Protein AF-T0H8S8-F1 (afdb_monomer)

Radius of gyration: 32.7 Å; Cα contacts (8 Å, |Δi|>4): 491; chains: 1; bounding box: 78×51×84 Å

Organism: NCBI:txid1218564

Mean predicted aligned error: 12.12 Å

InterPro domains:
  IPR000055 Type I restriction modification DNA specificity domain [PF01420] (25-192)
  IPR044946 Type I restriction modification DNA specificity domain superfamily [G3DSA:3.90.220.20] (6-217)
  IPR044946 Type I restriction modification DNA specificity domain superfamily [G3DSA:3.90.220.20] (235-341)
  IPR051212 Type I restriction enzyme S subunit [PTHR43140] (22-334)

pLDDT: mean 86.47, std 15.6, range [31.48, 98.06]

Solvent-accessible surface area (backbone atoms only — not comparable to full-atom values): 20524 Å² total; per-residue (Å²): 129,68,75,70,58,58,59,60,56,67,62,61,75,68,72,68,89,80,82,86,69,99,69,72,60,94,84,43,44,77,41,38,44,51,81,48,33,47,76,40,70,26,48,84,78,52,79,88,58,53,39,96,58,66,45,38,39,50,48,61,60,51,76,73,35,91,86,48,86,70,45,12,31,76,70,89,73,66,72,83,28,56,42,44,54,70,40,38,35,34,28,45,36,38,34,74,96,71,36,57,49,59,44,69,40,74,83,43,70,31,35,37,25,53,60,30,31,45,50,48,60,40,67,93,66,40,52,68,68,42,50,43,51,55,49,53,73,41,45,67,59,53,53,71,70,30,52,68,58,103,63,47,28,36,55,55,68,69,64,53,29,64,38,72,45,83,45,54,58,63,73,53,38,52,52,51,43,52,52,52,54,52,53,50,52,52,52,52,51,50,54,52,50,51,52,49,50,57,54,50,51,56,51,51,52,51,52,51,50,51,36,48,78,63,39,61,78,45,45,72,60,45,72,76,41,74,87,70,50,66,63,83,88,60,68,64,55,88,56,91,88,61,78,89,69,53,92,54,60,72,51,60,58,70,74,82,80,42,94,74,93,79,77,40,49,69,71,84,62,41,79,83,68,51,64,47,42,37,47,47,78,85,23,53,45,97,50,27,77,46,75,91,77,63,30,13,31,78,69,57,73,68,58,47,64,72,31,54,46,51,63,71,40,74,49,65,35,86,76,59,98,47,74,91,52,40,72,46,42,18,51,34,42,82,84,47,36,78,32,30,44,52,31,80,78,78,81,128

Sequence (348 aa):
MEEIKNKNKNESLLNMSFISNNHIPDKWNLVKLGEVAEYINGKAFKSSEWVKEGTPIIRIQNLNRENSEYNYCKSEIEKKYHVNSGDLLFAWSGTPDTSFGAHIWKGGFAYLNQHIFRIVVNERLIGRQYYLYALKNKIKEFVKNAHGTAGLAHITKSKFEESQIPLPPLAEQQRIVSKIEELFSELDKGIESLKTAQQQLKVYRQAVLKSAFEGKLTKEWRGRHPDRVVSEDIVEEKDSSLGELPSGWKWVRLGEVIEQPRYGTSKKCEYNRIGKAVLRIPNIAGGMIDDSDLKYAKFDEEEILSYSLKEGDILTIRSNGSVDLVGKCAIITKRDTDYLWPFRKNHG

Structure (mmCIF, N/CA/C/O backbone):
data_AF-T0H8S8-F1
#
_entry.id   AF-T0H8S8-F1
#
loop_
_atom_site.group_PDB
_atom_site.id
_atom_site.type_symbol
_atom_site.label_atom_id
_atom_site.label_alt_id
_atom_site.label_comp_id
_atom_site.label_asym_id
_atom_site.label_entity_id
_atom_site.label_seq_id
_atom_site.pdbx_PDB_ins_code
_atom_site.Cartn_x
_atom_site.Cartn_y
_atom_site.Cartn_z
_atom_site.occupancy
_atom_site.B_iso_or_equiv
_atom_site.auth_seq_id
_atom_site.auth_comp_id
_atom_site.auth_asym_id
_atom_site.auth_atom_id
_atom_site.pdbx_PDB_model_num
ATOM 1 N N . MET A 1 1 ? 2.974 24.670 -23.728 1.00 45.38 1 MET A N 1
ATOM 2 C CA . MET A 1 1 ? 1.613 25.005 -23.233 1.00 45.38 1 MET A CA 1
ATOM 3 C C . MET A 1 1 ? 0.530 24.008 -23.671 1.00 45.38 1 MET A C 1
ATOM 5 O O . MET A 1 1 ? -0.608 24.147 -23.236 1.00 45.38 1 MET A O 1
ATOM 9 N N . GLU A 1 2 ? 0.863 22.968 -24.443 1.00 37.62 2 GLU A N 1
ATOM 10 C CA . GLU A 1 2 ? -0.099 21.944 -24.892 1.00 37.62 2 GLU A CA 1
ATOM 11 C C . GLU A 1 2 ? -0.125 20.671 -24.027 1.00 37.62 2 GLU A C 1
ATOM 13 O O . GLU A 1 2 ? -1.149 20.000 -23.965 1.00 37.62 2 GLU A O 1
ATOM 18 N N . GLU A 1 3 ? 0.917 20.396 -23.237 1.00 32.88 3 GLU A N 1
ATOM 19 C CA . GLU A 1 3 ? 0.947 19.235 -22.325 1.00 32.88 3 GLU A CA 1
ATOM 20 C C . GLU A 1 3 ? 0.151 19.426 -21.023 1.00 32.88 3 GLU A C 1
ATOM 22 O O . GLU A 1 3 ? -0.235 18.452 -20.380 1.00 32.88 3 GLU A O 1
ATOM 27 N N . ILE A 1 4 ? -0.186 20.667 -20.657 1.00 34.81 4 ILE A N 1
ATOM 28 C CA . ILE A 1 4 ? -1.024 20.955 -19.477 1.00 34.81 4 ILE A CA 1
ATOM 29 C C . ILE A 1 4 ? -2.519 20.772 -19.806 1.00 34.81 4 ILE A C 1
ATOM 31 O O . ILE A 1 4 ? -3.321 20.486 -18.920 1.00 34.81 4 ILE A O 1
ATOM 35 N N . LYS A 1 5 ? -2.911 20.832 -21.088 1.00 34.31 5 LYS A N 1
ATOM 36 C CA . LYS A 1 5 ? -4.310 20.636 -21.509 1.00 34.31 5 LYS A CA 1
ATOM 37 C C . LYS A 1 5 ? -4.745 19.165 -21.557 1.00 34.31 5 LYS A C 1
ATOM 39 O O . LYS A 1 5 ? -5.937 18.900 -21.435 1.00 34.31 5 LYS A O 1
ATOM 44 N N . ASN A 1 6 ? -3.813 18.213 -21.665 1.00 34.34 6 ASN A N 1
ATOM 45 C CA . ASN A 1 6 ? -4.144 16.782 -21.719 1.00 34.34 6 ASN A CA 1
ATOM 46 C C . ASN A 1 6 ? -4.232 16.093 -20.348 1.00 34.34 6 ASN A C 1
ATOM 48 O O . ASN A 1 6 ? -4.886 15.057 -20.246 1.00 34.34 6 ASN A O 1
ATOM 52 N N . LYS A 1 7 ? -3.679 16.681 -19.276 1.00 36.72 7 LYS A N 1
ATOM 53 C CA . LYS A 1 7 ? -3.913 16.185 -17.905 1.00 36.72 7 LYS A CA 1
ATOM 54 C C . LYS A 1 7 ? -5.362 16.403 -17.452 1.00 36.72 7 LYS A C 1
ATOM 56 O O . LYS A 1 7 ? -5.967 15.494 -16.896 1.00 36.72 7 LYS A O 1
ATOM 61 N N . ASN A 1 8 ? -5.959 17.535 -17.825 1.00 36.41 8 ASN A N 1
ATOM 62 C CA . ASN A 1 8 ? -7.335 17.873 -17.442 1.00 36.41 8 ASN A CA 1
ATOM 63 C C . ASN A 1 8 ? -8.411 17.107 -18.233 1.00 36.41 8 ASN A C 1
ATOM 65 O O . ASN A 1 8 ? -9.569 17.082 -17.824 1.00 36.41 8 ASN A O 1
ATOM 69 N N . LYS A 1 9 ? -8.064 16.469 -19.361 1.00 35.34 9 LYS A N 1
ATOM 70 C CA . LYS A 1 9 ? -9.038 15.720 -20.172 1.00 35.34 9 LYS A CA 1
ATOM 71 C C . LYS A 1 9 ? -9.282 14.308 -19.626 1.00 35.34 9 LYS A C 1
ATOM 73 O O . LYS A 1 9 ? -10.419 13.846 -19.659 1.00 35.34 9 LYS A O 1
ATOM 78 N N . ASN A 1 10 ? -8.268 13.675 -19.030 1.00 34.72 10 ASN A N 1
ATOM 79 C CA . ASN A 1 10 ? -8.419 12.365 -18.384 1.00 34.72 10 ASN A CA 1
ATOM 80 C C . ASN A 1 10 ? -9.025 12.437 -16.973 1.00 34.72 10 ASN A C 1
ATOM 82 O O . ASN A 1 10 ? -9.662 11.477 -16.553 1.00 34.72 10 ASN A O 1
ATOM 86 N N . GLU A 1 11 ? -8.923 13.571 -16.274 1.00 36.53 11 GLU A N 1
ATOM 87 C CA . GLU A 1 11 ? -9.682 13.789 -15.028 1.00 36.53 11 GLU A CA 1
ATOM 88 C C . GLU A 1 11 ? -11.184 14.021 -15.284 1.00 36.53 11 GLU A C 1
ATOM 90 O O . GLU A 1 11 ? -12.008 13.778 -14.406 1.00 36.53 11 GLU A O 1
ATOM 95 N N . SER A 1 12 ? -11.572 14.410 -16.505 1.00 38.72 12 SER A N 1
ATOM 96 C CA . SER A 1 12 ? -12.971 14.715 -16.850 1.00 38.72 12 SER A CA 1
ATOM 97 C C . SER A 1 12 ? -13.860 13.493 -17.137 1.00 38.72 12 SER A C 1
ATOM 99 O O . SER A 1 12 ? -15.081 13.629 -17.174 1.00 38.72 12 SER A O 1
ATOM 101 N N . LEU A 1 13 ? -13.281 12.294 -17.287 1.00 35.62 13 LEU A N 1
ATOM 102 C CA . LEU A 1 13 ? -14.024 11.041 -17.518 1.00 35.62 13 LEU A CA 1
ATOM 103 C C . LEU A 1 13 ? -14.320 10.253 -16.228 1.00 35.62 13 LEU A C 1
ATOM 105 O O . LEU A 1 13 ? -15.001 9.233 -16.274 1.00 35.62 13 LEU A O 1
ATOM 109 N N . LEU A 1 14 ? -13.872 10.753 -15.072 1.00 38.91 14 LEU A N 1
ATOM 110 C CA . LEU A 1 14 ? -14.198 10.229 -13.738 1.00 38.91 14 LEU A CA 1
ATOM 111 C C . LEU A 1 14 ? -15.291 11.044 -13.025 1.00 38.91 14 LEU A C 1
ATOM 113 O O . LEU A 1 14 ? -15.497 10.886 -11.824 1.00 38.91 14 LEU A O 1
ATOM 117 N N . ASN A 1 15 ? -16.057 11.858 -13.761 1.00 36.12 15 ASN A N 1
ATOM 118 C CA . ASN A 1 15 ? -17.333 12.402 -13.286 1.00 36.12 15 ASN A CA 1
ATOM 119 C C . ASN A 1 15 ? -18.425 11.322 -13.354 1.00 36.12 15 ASN A C 1
ATOM 121 O O . ASN A 1 15 ? -19.418 11.428 -14.071 1.00 36.12 15 ASN A O 1
ATOM 125 N N . MET A 1 16 ? -18.235 10.260 -12.575 1.00 35.22 16 MET A N 1
ATOM 126 C CA . MET A 1 16 ? -19.331 9.407 -12.150 1.00 35.22 16 MET A CA 1
ATOM 127 C C . MET A 1 16 ? -20.177 10.235 -11.182 1.00 35.22 16 MET A C 1
ATOM 129 O O . MET A 1 16 ? -19.777 10.502 -10.050 1.00 35.22 16 MET A O 1
ATOM 133 N N . SER A 1 17 ? -21.349 10.646 -11.649 1.00 31.73 17 SER A N 1
ATOM 134 C CA . SER A 1 17 ? -22.412 11.360 -10.937 1.00 31.73 17 SER A CA 1
ATOM 135 C C . SER A 1 17 ? -23.025 10.562 -9.769 1.00 31.73 17 SER A C 1
ATOM 137 O O . SER A 1 17 ? -24.239 10.551 -9.589 1.00 31.73 17 SER A O 1
ATOM 139 N N . PHE A 1 18 ? -22.213 9.862 -8.977 1.00 41.00 18 PHE A N 1
ATOM 140 C CA . PHE A 1 18 ? -22.671 8.967 -7.914 1.00 41.00 18 PHE A CA 1
ATOM 141 C C . PHE A 1 18 ? -22.721 9.595 -6.522 1.00 41.00 18 PHE A C 1
ATOM 143 O O . PHE A 1 18 ? -23.132 8.922 -5.583 1.00 41.00 18 PHE A O 1
ATOM 150 N N . ILE A 1 19 ? -22.332 10.859 -6.335 1.00 43.94 19 ILE A N 1
ATOM 151 C CA . ILE A 1 19 ? -22.260 11.431 -4.983 1.00 43.94 19 ILE A CA 1
ATOM 152 C C . ILE A 1 19 ? -22.782 12.866 -4.960 1.00 43.94 19 ILE A C 1
ATOM 154 O O . ILE A 1 19 ? -22.032 13.814 -4.761 1.00 43.94 19 ILE A O 1
ATOM 158 N N . SER A 1 20 ? -24.090 13.035 -5.134 1.00 37.72 20 SER A N 1
ATOM 159 C CA . SER A 1 20 ? -24.786 14.204 -4.586 1.00 37.72 20 SER A CA 1
ATOM 160 C C . SER A 1 20 ? -26.283 13.941 -4.476 1.00 37.72 20 SER A C 1
ATOM 162 O O . SER A 1 20 ? -27.078 14.584 -5.146 1.00 37.72 20 SER A O 1
ATOM 164 N N . ASN A 1 21 ? -26.684 12.983 -3.645 1.00 38.69 21 ASN A N 1
ATOM 165 C CA . ASN A 1 21 ? -28.018 13.007 -3.056 1.00 38.69 21 ASN A CA 1
ATOM 166 C C . ASN A 1 21 ? -27.930 12.384 -1.664 1.00 38.69 21 ASN A C 1
ATOM 168 O O . ASN A 1 21 ? -27.775 11.177 -1.519 1.00 38.69 21 ASN A O 1
ATOM 172 N N . ASN A 1 22 ? -28.032 13.225 -0.632 1.00 54.88 22 ASN A N 1
ATOM 173 C CA . ASN A 1 22 ? -28.137 12.833 0.780 1.00 54.88 22 ASN A CA 1
ATOM 174 C C . ASN A 1 22 ? -29.495 12.167 1.100 1.00 54.88 22 ASN A C 1
ATOM 176 O O . ASN A 1 22 ? -30.019 12.317 2.202 1.00 54.88 22 ASN A O 1
ATOM 180 N N . HIS A 1 23 ? -30.103 11.478 0.137 1.00 67.00 23 HIS A N 1
ATOM 181 C CA . HIS A 1 23 ? -31.368 10.788 0.323 1.00 67.00 23 HIS A CA 1
ATOM 182 C C . HIS A 1 23 ? -31.100 9.316 0.590 1.00 67.00 23 HIS A C 1
ATOM 184 O O . HIS A 1 23 ? -30.595 8.590 -0.265 1.00 67.00 23 HIS A O 1
ATOM 190 N N . ILE A 1 24 ? -31.425 8.894 1.808 1.00 78.94 24 ILE A N 1
ATOM 191 C CA . ILE A 1 24 ? -31.580 7.479 2.117 1.00 78.94 24 ILE A CA 1
ATOM 192 C C . ILE A 1 24 ? -32.952 7.028 1.596 1.00 78.94 24 ILE A C 1
ATOM 194 O O . ILE A 1 24 ? -33.879 7.839 1.587 1.00 78.94 24 ILE A O 1
ATOM 198 N N . PRO A 1 25 ? -33.105 5.771 1.149 1.00 84.62 25 PRO A N 1
ATOM 199 C CA . PRO A 1 25 ? -34.409 5.239 0.765 1.00 84.62 25 PRO A CA 1
ATOM 200 C C . PRO A 1 25 ? -35.444 5.405 1.886 1.00 84.62 25 PRO A C 1
ATOM 202 O O . PRO A 1 25 ? -35.105 5.215 3.052 1.00 84.62 25 PRO A O 1
ATOM 205 N N . ASP A 1 26 ? -36.712 5.654 1.542 1.00 73.62 26 ASP A N 1
ATOM 206 C CA . ASP A 1 26 ? -37.800 5.946 2.502 1.00 73.62 26 ASP A CA 1
ATOM 207 C C . ASP A 1 26 ? -37.982 4.891 3.609 1.00 73.62 26 ASP A C 1
ATOM 209 O O . ASP A 1 26 ? -38.550 5.163 4.662 1.00 73.62 26 ASP A O 1
ATOM 213 N N . LYS A 1 27 ? -37.518 3.659 3.372 1.00 80.81 27 LYS A N 1
ATOM 214 C CA . LYS A 1 27 ? -37.612 2.540 4.322 1.00 80.81 27 LYS A CA 1
ATOM 215 C C . LYS A 1 27 ? -36.420 2.434 5.275 1.00 80.81 27 LYS A C 1
ATOM 217 O O . LYS A 1 27 ? -36.407 1.539 6.117 1.00 80.81 27 LYS A O 1
ATOM 222 N N . TRP A 1 28 ? -35.398 3.267 5.110 1.00 89.94 28 TRP A N 1
ATOM 223 C CA . TRP A 1 28 ? -34.203 3.245 5.943 1.00 89.94 28 TRP A CA 1
ATOM 224 C C . TRP A 1 28 ? -34.340 4.250 7.077 1.00 89.94 28 TRP A C 1
ATOM 226 O O . TRP A 1 28 ? -34.688 5.407 6.865 1.00 89.94 28 TRP A O 1
ATOM 236 N N . ASN A 1 29 ? -33.987 3.814 8.282 1.00 88.69 29 ASN A N 1
ATOM 237 C CA . ASN A 1 29 ? -33.918 4.699 9.436 1.00 88.69 29 ASN A CA 1
ATOM 238 C C . ASN A 1 29 ? -32.475 5.155 9.650 1.00 88.69 29 ASN A C 1
ATOM 240 O O . ASN A 1 29 ? -31.542 4.370 9.476 1.00 88.69 29 ASN A O 1
ATOM 244 N N . LEU A 1 30 ? -32.279 6.407 10.061 1.00 93.81 30 LEU A N 1
ATOM 245 C CA . LEU A 1 30 ? -31.007 6.823 10.646 1.00 93.81 30 LEU A CA 1
ATOM 246 C C . LEU A 1 30 ? -30.984 6.399 12.108 1.00 93.81 30 LEU A C 1
ATOM 248 O O . LEU A 1 30 ? -31.897 6.725 12.862 1.00 93.81 30 LEU A O 1
ATOM 252 N N . VAL A 1 31 ? -29.920 5.714 12.504 1.00 95.69 31 VAL A N 1
ATOM 253 C CA . VAL A 1 31 ? -29.683 5.313 13.894 1.00 95.69 31 VAL A CA 1
ATOM 254 C C . VAL A 1 31 ? -28.352 5.860 14.364 1.00 95.69 31 VAL A C 1
ATOM 256 O O . VAL A 1 31 ? -27.416 6.014 13.571 1.00 95.69 31 VAL A O 1
ATOM 259 N N . LYS A 1 32 ? -28.263 6.165 15.653 1.00 97.06 32 LYS A N 1
ATOM 260 C CA . LYS A 1 32 ? -27.006 6.521 16.299 1.00 97.06 32 LYS A CA 1
ATOM 261 C C . LYS A 1 32 ? -26.157 5.270 16.487 1.00 97.06 32 LYS A C 1
ATOM 263 O O . LYS A 1 32 ? -26.661 4.187 16.777 1.00 97.06 32 LYS A O 1
ATOM 268 N N . LEU A 1 33 ? -24.848 5.430 16.366 1.00 97.06 33 LEU A N 1
ATOM 269 C CA . LEU A 1 33 ? -23.881 4.354 16.546 1.00 97.06 33 LEU A CA 1
ATOM 270 C C . LEU A 1 33 ? -24.025 3.653 17.914 1.00 97.06 33 LEU A C 1
ATOM 272 O O . LEU A 1 33 ? -23.995 2.425 17.987 1.00 97.06 33 LEU A O 1
ATOM 276 N N . GLY A 1 34 ? -24.254 4.418 18.987 1.00 97.19 34 GLY A N 1
ATOM 277 C CA . GLY A 1 34 ? -24.458 3.880 20.339 1.00 97.19 34 GLY A CA 1
ATOM 278 C C . GLY A 1 34 ? -25.764 3.098 20.541 1.00 97.19 34 GLY A C 1
ATOM 279 O O . GLY A 1 34 ? -25.885 2.370 21.520 1.00 97.19 34 GLY A O 1
ATOM 280 N N . GLU A 1 35 ? -26.737 3.207 19.629 1.00 97.62 35 GLU A N 1
ATOM 281 C CA . GLU A 1 35 ? -27.999 2.445 19.698 1.00 97.62 35 GLU A CA 1
ATOM 282 C C . GLU A 1 35 ? -27.847 1.019 19.149 1.00 97.62 35 GLU A C 1
ATOM 284 O O . GLU A 1 35 ? -28.646 0.136 19.465 1.00 97.62 35 GLU A O 1
ATOM 289 N N . VAL A 1 36 ? -26.824 0.780 18.322 1.00 97.69 36 VAL A N 1
ATOM 290 C CA . VAL A 1 36 ? -26.622 -0.491 17.610 1.00 97.69 36 VAL A CA 1
ATOM 29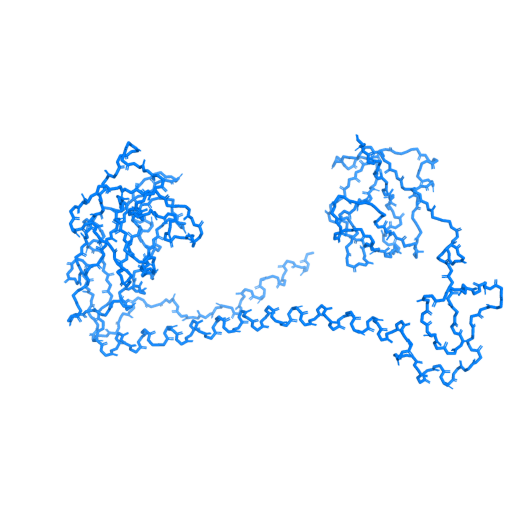1 C C . VAL A 1 36 ? -25.312 -1.194 17.961 1.00 97.69 36 VAL A C 1
ATOM 293 O O . VAL A 1 36 ? -25.103 -2.326 17.519 1.00 97.69 36 VAL A O 1
ATOM 296 N N . ALA A 1 37 ? -24.434 -0.572 18.750 1.00 97.81 37 ALA A N 1
ATOM 297 C CA . ALA A 1 37 ? -23.169 -1.165 19.164 1.00 97.81 37 ALA A CA 1
ATOM 298 C C . ALA A 1 37 ? -22.680 -0.659 20.529 1.00 97.81 37 ALA A C 1
ATOM 300 O O . ALA A 1 37 ? -22.887 0.493 20.900 1.00 97.81 37 ALA A O 1
ATOM 301 N N . GLU A 1 38 ? -21.952 -1.519 21.241 1.00 97.50 38 GLU A N 1
ATOM 302 C CA . GLU A 1 38 ? -21.204 -1.180 22.449 1.00 97.50 38 GLU A CA 1
ATOM 303 C C . GLU A 1 38 ? -19.723 -0.928 22.121 1.00 97.50 38 GLU A C 1
ATOM 305 O O . GLU A 1 38 ? -19.097 -1.662 21.350 1.00 97.50 38 GLU A O 1
ATOM 310 N N . TYR A 1 39 ? -19.147 0.095 22.759 1.00 96.81 39 TYR A N 1
ATOM 311 C CA . TYR A 1 39 ? -17.751 0.503 22.591 1.00 96.81 39 TYR A CA 1
ATOM 312 C C . TYR A 1 39 ? -16.930 0.270 23.849 1.00 96.81 39 TYR A C 1
ATOM 314 O O . TYR A 1 39 ? -17.094 0.962 24.861 1.00 96.81 39 TYR A O 1
ATOM 322 N N . ILE A 1 40 ? -15.985 -0.658 23.762 1.00 96.50 40 ILE A N 1
ATOM 323 C CA . ILE A 1 40 ? -15.121 -1.037 24.874 1.00 96.50 40 ILE A CA 1
ATOM 324 C C . ILE A 1 40 ? -13.761 -0.371 24.679 1.00 96.50 40 ILE A C 1
ATOM 326 O O . ILE A 1 40 ? -13.064 -0.629 23.698 1.00 96.50 40 ILE A O 1
ATOM 330 N N . ASN A 1 41 ? -13.395 0.512 25.609 1.00 95.38 41 ASN A N 1
ATOM 331 C CA . ASN A 1 41 ? -12.092 1.174 25.619 1.00 95.38 41 ASN A CA 1
ATOM 332 C C . ASN A 1 41 ? -10.976 0.203 26.010 1.00 95.38 41 ASN A C 1
ATOM 334 O O . ASN A 1 41 ? -11.143 -0.590 26.937 1.00 95.38 41 ASN A O 1
ATOM 338 N N . GLY A 1 42 ? -9.827 0.315 25.342 1.00 95.12 42 GLY A N 1
ATOM 339 C CA . GLY A 1 42 ? -8.612 -0.402 25.720 1.00 95.12 42 GLY A CA 1
ATOM 340 C C . GLY A 1 42 ? -7.967 0.086 27.017 1.00 95.12 42 GLY A C 1
ATOM 341 O O . GLY A 1 42 ? -8.267 1.171 27.524 1.00 95.12 42 GLY A O 1
ATOM 342 N N . LYS A 1 43 ? -7.054 -0.731 27.548 1.00 96.00 43 LYS A N 1
ATOM 343 C CA . LYS A 1 43 ? -6.292 -0.441 28.768 1.00 96.00 43 LYS A CA 1
ATOM 344 C C . LYS A 1 43 ? -5.174 0.551 28.464 1.00 96.00 43 LYS A C 1
ATOM 346 O O . LYS A 1 43 ? -4.472 0.393 27.472 1.00 96.00 43 LYS A O 1
ATOM 351 N N . ALA A 1 44 ? -4.973 1.522 29.357 1.00 95.25 44 ALA A N 1
ATOM 352 C CA . ALA A 1 44 ? -3.818 2.413 29.338 1.00 95.25 44 ALA A CA 1
ATOM 353 C C . ALA A 1 44 ? -2.546 1.693 29.825 1.00 95.25 44 ALA A C 1
ATOM 355 O O . ALA A 1 44 ? -2.257 1.715 31.020 1.00 95.25 44 ALA A O 1
ATOM 356 N N . PHE A 1 45 ? -1.805 1.035 28.928 1.00 94.50 45 PHE A N 1
ATOM 357 C CA . PHE A 1 45 ? -0.555 0.357 29.297 1.00 94.50 45 PHE A CA 1
ATOM 358 C C . PHE A 1 45 ? 0.565 1.366 29.556 1.00 94.50 45 PHE A C 1
ATOM 360 O O . PHE A 1 45 ? 0.855 2.216 28.708 1.00 94.50 45 PHE A O 1
ATOM 367 N N . LYS A 1 46 ? 1.233 1.243 30.705 1.00 91.81 46 LYS A N 1
ATOM 368 C CA . LYS A 1 46 ? 2.440 2.010 31.030 1.00 91.81 46 LYS A CA 1
ATOM 369 C C . LYS A 1 46 ? 3.652 1.400 30.332 1.00 91.81 46 LYS A C 1
ATOM 371 O O . LYS A 1 46 ? 3.737 0.184 30.193 1.00 91.81 46 LYS A O 1
ATOM 376 N N . SER A 1 47 ? 4.647 2.219 29.991 1.00 89.44 47 SER A N 1
ATOM 377 C CA . SER A 1 47 ? 5.892 1.732 29.375 1.00 89.44 47 SER A CA 1
ATOM 378 C C . SER A 1 47 ? 6.620 0.687 30.230 1.00 89.44 47 SER A C 1
ATOM 380 O O . SER A 1 47 ? 7.284 -0.187 29.689 1.00 89.44 47 SER A O 1
ATOM 382 N N . SER A 1 48 ? 6.457 0.737 31.557 1.00 90.88 48 SER A N 1
ATOM 383 C CA . SER A 1 48 ? 6.992 -0.259 32.497 1.00 90.88 48 SER A CA 1
ATOM 384 C C . SER A 1 48 ? 6.319 -1.634 32.404 1.00 90.88 48 SER A C 1
ATOM 386 O O . SER A 1 48 ? 6.864 -2.606 32.909 1.00 90.88 48 SER A O 1
ATOM 388 N N . GLU A 1 49 ? 5.125 -1.722 31.812 1.00 88.75 49 GLU A N 1
ATOM 389 C CA . GLU A 1 49 ? 4.403 -2.984 31.591 1.00 88.75 49 GLU A CA 1
ATOM 390 C C . GLU A 1 49 ? 4.786 -3.645 30.258 1.00 88.75 49 GLU A C 1
ATOM 392 O O . GLU A 1 49 ? 4.387 -4.783 30.005 1.00 88.75 49 GLU A O 1
ATOM 397 N N . TRP A 1 50 ? 5.530 -2.945 29.393 1.00 92.12 50 TRP A N 1
ATOM 398 C CA . TRP A 1 50 ? 5.930 -3.461 28.090 1.00 92.12 50 TRP A CA 1
ATOM 399 C C . TRP A 1 50 ? 7.138 -4.380 28.209 1.00 92.12 50 TRP A C 1
ATOM 401 O O . TRP A 1 50 ? 8.182 -4.022 28.751 1.00 92.12 50 TRP A O 1
ATOM 411 N N . VAL A 1 51 ? 7.001 -5.563 27.629 1.00 92.88 51 VAL A N 1
ATOM 412 C CA . VAL A 1 51 ? 8.057 -6.570 27.525 1.00 92.88 51 VAL A CA 1
ATOM 413 C C . VAL A 1 51 ? 8.230 -7.007 26.068 1.00 92.88 51 VAL A C 1
ATOM 415 O O . VAL A 1 51 ? 7.434 -6.644 25.200 1.00 92.88 51 VAL A O 1
ATOM 418 N N . LYS A 1 52 ? 9.295 -7.772 25.791 1.00 91.19 52 LYS A N 1
ATOM 419 C CA . LYS A 1 52 ? 9.627 -8.268 24.441 1.00 91.19 52 LYS A CA 1
ATOM 420 C C . LYS A 1 52 ? 8.902 -9.563 24.047 1.00 91.19 52 LYS A C 1
ATOM 422 O O . LYS A 1 52 ? 8.966 -9.953 22.891 1.00 91.19 52 LYS A O 1
ATOM 427 N N . GLU A 1 53 ? 8.240 -10.221 24.994 1.00 91.56 53 GLU A N 1
ATOM 428 C CA . GLU A 1 53 ? 7.553 -11.503 24.804 1.00 91.56 53 GLU A CA 1
ATOM 429 C C . GLU A 1 53 ? 6.327 -11.600 25.727 1.00 91.56 53 GLU A C 1
ATOM 431 O O . GLU A 1 53 ? 6.301 -10.975 26.790 1.00 91.56 53 GLU A O 1
ATOM 436 N N . GLY A 1 54 ? 5.324 -12.391 25.344 1.00 94.44 54 GLY A N 1
ATOM 437 C CA . GLY A 1 54 ? 4.071 -12.558 26.086 1.00 94.44 54 GLY A CA 1
ATOM 438 C C . GLY A 1 54 ? 2.857 -12.385 25.178 1.00 94.44 54 GLY A C 1
ATOM 439 O O . GLY A 1 54 ? 2.923 -12.682 23.987 1.00 94.44 54 GLY A O 1
ATOM 440 N N . THR A 1 55 ? 1.757 -11.871 25.726 1.00 97.06 55 THR A N 1
ATOM 441 C CA . THR A 1 55 ? 0.558 -11.563 24.936 1.00 97.06 55 THR A CA 1
ATOM 442 C C . THR A 1 55 ? 0.744 -10.224 24.217 1.00 97.06 55 THR A C 1
ATOM 444 O O . THR A 1 55 ? 1.103 -9.242 24.876 1.00 97.06 55 THR A O 1
ATOM 447 N N . PRO A 1 56 ? 0.527 -10.143 22.891 1.00 96.94 56 PRO A N 1
ATOM 448 C CA . PRO A 1 56 ? 0.719 -8.907 22.137 1.00 96.94 56 PRO A CA 1
ATOM 449 C C . PRO A 1 56 ? -0.290 -7.831 22.546 1.00 96.94 56 PRO A C 1
ATOM 451 O O . PRO A 1 56 ? -1.460 -8.112 22.793 1.00 96.94 56 PRO A O 1
ATOM 454 N N . ILE A 1 57 ? 0.157 -6.579 22.581 1.00 96.88 57 ILE A N 1
ATOM 455 C CA . ILE A 1 57 ? -0.664 -5.387 22.801 1.00 96.88 57 ILE A CA 1
ATOM 456 C C . ILE A 1 57 ? -0.916 -4.734 21.436 1.00 96.88 57 ILE A C 1
ATOM 458 O O . ILE A 1 57 ? 0.020 -4.254 20.789 1.00 96.88 57 ILE A O 1
ATOM 462 N N . ILE A 1 58 ? -2.176 -4.692 20.999 1.00 95.62 58 ILE A N 1
ATOM 463 C CA . ILE A 1 58 ? -2.575 -4.079 19.727 1.00 95.62 58 ILE A CA 1
ATOM 464 C C . ILE A 1 58 ? -2.477 -2.564 19.856 1.00 95.62 58 ILE A C 1
ATOM 466 O O . ILE A 1 58 ? -3.210 -1.961 20.636 1.00 95.62 58 ILE A O 1
ATOM 470 N N . ARG A 1 59 ? -1.633 -1.932 19.041 1.00 94.00 59 ARG A N 1
ATOM 471 C CA . ARG A 1 59 ? -1.566 -0.472 18.890 1.00 94.00 59 ARG A CA 1
ATOM 472 C C . ARG A 1 59 ? -2.098 -0.055 17.522 1.00 94.00 59 ARG A C 1
ATOM 474 O O . ARG A 1 59 ? -2.222 -0.872 16.615 1.00 94.00 59 ARG A O 1
ATOM 481 N N . ILE A 1 60 ? -2.355 1.241 17.347 1.00 93.00 60 ILE A N 1
ATOM 482 C CA . ILE A 1 60 ? -2.909 1.796 16.098 1.00 93.00 60 ILE A CA 1
ATOM 483 C C . ILE A 1 60 ? -2.038 1.439 14.885 1.00 93.00 60 ILE A C 1
ATOM 485 O O . ILE A 1 60 ? -2.548 1.032 13.847 1.00 93.00 60 ILE A O 1
ATOM 489 N N . GLN A 1 61 ? -0.711 1.491 15.030 1.00 92.31 61 GLN A N 1
ATOM 490 C CA . GLN A 1 61 ? 0.208 1.095 13.959 1.00 92.31 61 GLN A CA 1
ATOM 491 C C . GLN A 1 61 ? 0.023 -0.362 13.505 1.00 92.31 61 GLN A C 1
ATOM 493 O O . GLN A 1 61 ? 0.176 -0.640 12.321 1.00 92.31 61 GLN A O 1
ATOM 498 N N . ASN A 1 62 ? -0.349 -1.274 14.411 1.00 93.44 62 ASN A N 1
ATOM 499 C CA . ASN A 1 62 ? -0.578 -2.683 14.085 1.00 93.44 62 ASN A CA 1
ATOM 500 C C . ASN A 1 62 ? -1.883 -2.880 13.296 1.00 93.44 62 ASN A C 1
ATOM 502 O O . ASN A 1 62 ? -2.022 -3.876 12.596 1.00 93.44 62 ASN A O 1
ATOM 506 N N . LEU A 1 63 ? -2.824 -1.931 13.373 1.00 92.56 63 LEU A N 1
ATOM 507 C CA . LEU A 1 63 ? -4.041 -1.933 12.556 1.00 92.56 63 LEU A CA 1
ATOM 508 C C . LEU A 1 63 ? -3.797 -1.391 11.143 1.00 92.56 63 LEU A C 1
ATOM 510 O O . LEU A 1 63 ? -4.427 -1.848 10.190 1.00 92.56 63 LEU A O 1
ATOM 514 N N . ASN A 1 64 ? -2.877 -0.433 11.009 1.00 88.44 64 ASN A N 1
ATOM 515 C CA . ASN A 1 64 ? -2.662 0.302 9.758 1.00 88.44 64 ASN A CA 1
ATOM 516 C C . ASN A 1 64 ? -1.489 -0.236 8.930 1.00 88.44 64 ASN A C 1
ATOM 518 O O . ASN A 1 64 ? -1.352 0.112 7.759 1.00 88.44 64 ASN A O 1
ATOM 522 N N . ARG A 1 65 ? -0.613 -1.049 9.531 1.00 88.62 65 ARG A N 1
ATOM 523 C CA . ARG A 1 65 ? 0.591 -1.593 8.894 1.00 88.62 65 ARG A CA 1
ATOM 524 C C . ARG A 1 65 ? 0.830 -3.025 9.368 1.00 88.62 65 ARG A C 1
ATOM 526 O O . ARG A 1 65 ? 1.156 -3.242 10.535 1.00 88.62 65 ARG A O 1
ATOM 533 N N . GLU A 1 66 ? 0.738 -3.963 8.432 1.00 80.94 66 GLU A N 1
ATOM 534 C CA . GLU A 1 66 ? 0.768 -5.415 8.665 1.00 80.94 66 GLU A CA 1
ATOM 535 C C . GLU A 1 66 ? 2.042 -5.905 9.378 1.00 80.94 66 GLU A C 1
ATOM 537 O O . GLU A 1 66 ? 1.968 -6.758 10.255 1.00 80.94 66 GLU A O 1
ATOM 542 N N . ASN A 1 67 ? 3.195 -5.287 9.097 1.00 85.94 67 ASN A N 1
ATOM 543 C CA . ASN A 1 67 ? 4.501 -5.698 9.635 1.00 85.94 67 ASN A CA 1
ATOM 544 C C . ASN A 1 67 ? 4.988 -4.842 10.819 1.00 85.94 67 ASN A C 1
ATOM 546 O O . ASN A 1 67 ? 6.188 -4.746 11.068 1.00 85.94 67 ASN A O 1
ATOM 550 N N . SER A 1 68 ? 4.085 -4.159 11.524 1.00 89.81 68 SER A N 1
ATOM 551 C CA . SER A 1 68 ? 4.481 -3.353 12.684 1.00 89.81 68 SER A CA 1
ATOM 552 C C . SER A 1 68 ? 4.832 -4.221 13.885 1.00 89.81 68 SER A C 1
ATOM 554 O O . SER A 1 68 ? 4.079 -5.124 14.245 1.00 89.81 68 SER A O 1
ATOM 556 N N . GLU A 1 69 ? 5.910 -3.865 14.582 1.00 92.50 69 GLU A N 1
ATOM 557 C CA . GLU A 1 69 ? 6.282 -4.510 15.841 1.00 92.50 69 GLU A CA 1
ATOM 558 C C . GLU A 1 69 ? 5.197 -4.342 16.918 1.00 92.50 69 GLU A C 1
ATOM 560 O O . GLU A 1 69 ? 4.509 -3.310 17.014 1.00 92.50 69 GLU A O 1
ATOM 565 N N . TYR A 1 70 ? 5.072 -5.357 17.768 1.00 94.12 70 TYR A N 1
ATOM 566 C CA . TYR A 1 70 ? 4.194 -5.357 18.934 1.00 94.12 70 TYR A CA 1
ATOM 567 C C . TYR A 1 70 ? 4.983 -5.044 20.202 1.00 94.12 70 TYR A C 1
ATOM 569 O O . TYR A 1 70 ? 6.144 -5.421 20.341 1.00 94.12 70 TYR A O 1
ATOM 577 N N . ASN A 1 71 ? 4.304 -4.398 21.147 1.00 94.75 71 ASN A N 1
ATOM 578 C CA . ASN A 1 71 ? 4.690 -4.486 22.551 1.00 94.75 71 ASN A CA 1
ATOM 579 C C . ASN A 1 71 ? 3.950 -5.679 23.157 1.00 94.75 71 ASN A C 1
ATOM 581 O O . ASN A 1 71 ? 2.867 -6.020 22.683 1.00 94.75 71 ASN A O 1
ATOM 585 N N . TYR A 1 72 ? 4.486 -6.279 24.215 1.00 96.88 72 TYR A N 1
ATOM 586 C CA . TYR A 1 72 ? 3.867 -7.436 24.858 1.00 96.88 72 TYR A CA 1
ATOM 587 C C . TYR A 1 72 ? 3.602 -7.179 26.338 1.00 96.88 72 TYR A C 1
ATOM 589 O O . TYR A 1 72 ? 4.225 -6.311 26.950 1.00 96.88 72 TYR A O 1
ATOM 597 N N . CYS A 1 73 ? 2.686 -7.958 26.911 1.00 95.25 73 CYS A N 1
ATOM 598 C CA . CYS A 1 73 ? 2.415 -8.019 28.341 1.00 95.25 73 CYS A CA 1
ATOM 599 C C . CYS A 1 73 ? 2.430 -9.484 28.801 1.00 95.25 73 CYS A C 1
ATOM 601 O O . CYS A 1 73 ? 1.764 -10.333 28.204 1.00 95.25 73 CYS A O 1
ATOM 603 N N . LYS A 1 74 ? 3.181 -9.785 29.868 1.00 94.31 74 LYS A N 1
ATOM 604 C CA . LYS A 1 74 ? 3.206 -11.125 30.487 1.00 94.31 74 LYS A CA 1
ATOM 605 C C . LYS A 1 74 ? 2.054 -11.355 31.458 1.00 94.31 74 LYS A C 1
ATOM 607 O O . LYS A 1 74 ? 1.614 -12.487 31.618 1.00 94.31 74 LYS A O 1
ATOM 612 N N . SER A 1 75 ? 1.592 -10.301 32.122 1.00 93.12 75 SER A N 1
ATOM 613 C CA . SER A 1 75 ? 0.514 -10.402 33.100 1.00 93.12 75 SER A CA 1
ATOM 614 C C . SER A 1 75 ? -0.823 -10.650 32.408 1.00 93.12 75 SER A C 1
ATOM 616 O O . SER A 1 75 ? -1.117 -10.071 31.359 1.00 93.12 75 SER A O 1
ATOM 618 N N . GLU A 1 76 ? -1.653 -11.492 33.014 1.00 93.94 76 GLU A N 1
ATOM 619 C CA . GLU A 1 76 ? -3.055 -11.579 32.630 1.00 93.94 76 GLU A CA 1
ATOM 620 C C . GLU A 1 76 ? -3.777 -10.292 33.041 1.00 93.94 76 GLU A C 1
ATOM 622 O O . GLU A 1 76 ? -3.552 -9.751 34.126 1.00 93.94 76 GLU A O 1
ATOM 627 N N . ILE A 1 77 ? -4.612 -9.776 32.143 1.00 95.12 77 ILE A N 1
ATOM 628 C CA . ILE A 1 77 ? -5.421 -8.576 32.374 1.00 95.12 77 ILE A CA 1
ATOM 629 C C . ILE A 1 77 ? -6.904 -8.918 32.267 1.00 95.12 77 ILE A C 1
ATOM 631 O O . ILE A 1 77 ? -7.284 -10.001 31.824 1.00 95.12 77 ILE A O 1
ATOM 635 N N . GLU A 1 78 ? -7.762 -7.970 32.623 1.00 96.50 78 GLU A N 1
ATOM 636 C CA . GLU A 1 78 ? -9.205 -8.158 32.618 1.00 96.50 78 GLU A CA 1
ATOM 637 C C . GLU A 1 78 ? -9.739 -8.532 31.226 1.00 96.50 78 GLU A C 1
ATOM 639 O O . GLU A 1 78 ? -9.417 -7.897 30.219 1.00 96.50 78 GLU A O 1
ATOM 644 N N . LYS A 1 79 ? -10.653 -9.512 31.185 1.00 96.31 79 LYS A N 1
ATOM 645 C CA . LYS A 1 79 ? -11.235 -10.072 29.949 1.00 96.31 79 LYS A CA 1
ATOM 646 C C . LYS A 1 79 ? -11.843 -9.037 28.999 1.00 96.31 79 LYS A C 1
ATOM 648 O O . LYS A 1 79 ? -11.904 -9.262 27.794 1.00 96.31 79 LYS A O 1
ATOM 653 N N . LYS A 1 80 ? -12.291 -7.886 29.512 1.00 95.88 80 LYS A N 1
ATOM 654 C CA . LYS A 1 80 ? -12.839 -6.797 28.684 1.00 95.88 80 LYS A CA 1
ATOM 655 C C . LYS A 1 80 ? -11.813 -6.208 27.705 1.00 95.88 80 LYS A C 1
ATOM 657 O O . LYS A 1 80 ? -12.213 -5.660 26.686 1.00 95.88 80 LYS A O 1
ATOM 662 N N . TYR A 1 81 ? -10.518 -6.343 27.992 1.00 97.44 81 TYR A N 1
ATOM 663 C CA . TYR A 1 81 ? -9.430 -5.880 27.128 1.00 97.44 81 TYR A CA 1
ATOM 664 C C . TYR A 1 81 ? -8.899 -6.965 26.189 1.00 97.44 81 TYR A C 1
ATOM 666 O O . TYR A 1 81 ? -7.975 -6.703 25.425 1.00 97.44 81 TYR A O 1
ATOM 674 N N . HIS A 1 82 ? -9.433 -8.184 26.253 1.00 97.44 82 HIS A N 1
ATOM 675 C CA . HIS A 1 82 ? -9.015 -9.268 25.370 1.00 97.44 82 HIS A CA 1
ATOM 676 C C . HIS A 1 82 ? -9.613 -9.064 23.981 1.00 97.44 82 HIS A C 1
ATOM 678 O O . HIS A 1 82 ? -10.764 -8.658 23.848 1.00 97.44 82 HIS A O 1
ATOM 684 N N . VAL A 1 83 ? -8.846 -9.357 22.942 1.00 97.69 83 VAL A N 1
ATOM 685 C CA . VAL A 1 83 ? -9.273 -9.256 21.545 1.00 97.69 83 VAL A CA 1
ATOM 68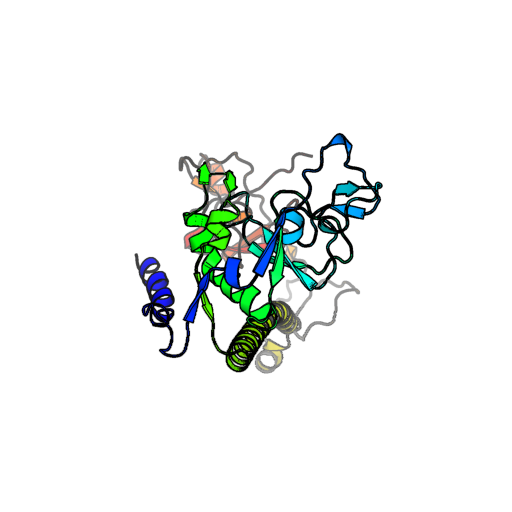6 C C . VAL A 1 83 ? -8.906 -10.548 20.836 1.00 97.69 83 VAL A C 1
ATOM 688 O O . VAL A 1 83 ? -7.832 -11.094 21.080 1.00 97.69 83 VAL A O 1
ATOM 691 N N . ASN A 1 84 ? -9.785 -11.028 19.962 1.00 97.44 84 ASN A N 1
ATOM 692 C CA . ASN A 1 84 ? -9.579 -12.219 19.144 1.00 97.44 84 ASN A CA 1
ATOM 693 C C . ASN A 1 84 ? -9.810 -11.922 17.663 1.00 97.44 84 ASN A C 1
ATOM 695 O O . ASN A 1 84 ? -10.482 -10.953 17.302 1.00 97.44 84 ASN A O 1
ATOM 699 N N . SER A 1 85 ? -9.256 -12.764 16.787 1.00 96.50 85 SER A N 1
ATOM 700 C CA . SER A 1 85 ? -9.518 -12.668 15.348 1.00 96.50 85 SER A CA 1
ATOM 701 C C . 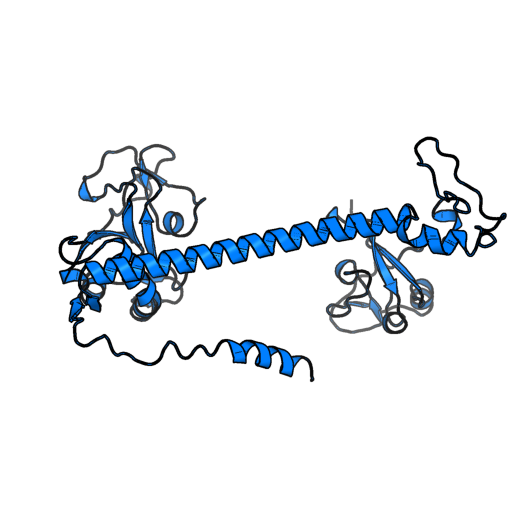SER A 1 85 ? -11.023 -12.619 15.067 1.00 96.50 85 SER A C 1
ATOM 703 O O . SER A 1 85 ? -11.791 -13.420 15.594 1.00 96.50 85 SER A O 1
ATOM 705 N N . GLY A 1 86 ? -11.437 -11.681 14.217 1.00 95.31 86 GLY A N 1
ATOM 706 C CA . GLY A 1 86 ? -12.836 -11.413 13.891 1.00 95.31 86 GLY A CA 1
ATOM 707 C C . GLY A 1 86 ? -13.475 -10.275 14.692 1.00 95.31 86 GLY A C 1
ATOM 708 O O . GLY A 1 86 ? -14.556 -9.820 14.301 1.00 95.31 86 GLY A O 1
ATOM 709 N N . ASP A 1 87 ? -12.823 -9.787 15.753 1.00 97.06 87 ASP A N 1
ATOM 710 C CA . ASP A 1 87 ? -13.280 -8.609 16.493 1.00 97.06 87 ASP A CA 1
ATOM 711 C C . ASP A 1 87 ? -13.200 -7.351 15.621 1.00 97.06 87 ASP A C 1
ATOM 713 O O . ASP A 1 87 ? -12.234 -7.131 14.883 1.00 97.06 87 ASP A O 1
ATOM 717 N N . LEU A 1 88 ? -14.227 -6.503 15.718 1.00 97.94 88 LEU A N 1
ATOM 718 C CA . LEU A 1 88 ? -14.253 -5.207 15.053 1.00 97.94 88 LEU A CA 1
ATOM 719 C C . LEU A 1 88 ? -13.580 -4.166 15.948 1.00 97.94 88 LEU A C 1
ATOM 721 O O . LEU A 1 88 ? -14.003 -3.933 17.079 1.00 97.94 88 LEU A O 1
ATOM 725 N N . LEU A 1 89 ? -12.541 -3.528 15.425 1.00 97.56 89 LEU A N 1
ATOM 726 C CA . LEU A 1 89 ? -11.753 -2.520 16.116 1.00 97.56 89 LEU A CA 1
ATOM 727 C C . LEU A 1 89 ? -11.885 -1.166 15.426 1.00 97.56 89 LEU A C 1
ATOM 729 O O . LEU A 1 89 ? -11.996 -1.096 14.201 1.00 97.56 89 LEU A O 1
ATOM 733 N N . PHE A 1 90 ? -11.824 -0.089 16.204 1.00 96.56 90 PHE A N 1
ATOM 734 C CA . PHE A 1 90 ? -11.787 1.269 15.671 1.00 96.56 90 PHE A CA 1
ATOM 735 C C . PHE A 1 90 ? -10.709 2.110 16.350 1.00 96.56 90 PHE A C 1
ATOM 737 O O . PHE A 1 90 ? -10.757 2.321 17.563 1.00 96.56 90 PHE A O 1
ATOM 744 N N . ALA A 1 91 ? -9.753 2.607 15.568 1.00 95.56 91 ALA A N 1
ATOM 745 C CA . ALA A 1 91 ? -8.764 3.576 16.023 1.00 95.56 91 ALA A CA 1
ATOM 746 C C . ALA A 1 91 ? -9.387 4.981 16.027 1.00 95.56 91 ALA A C 1
ATOM 748 O O . ALA A 1 91 ? -9.767 5.499 14.977 1.00 95.56 91 ALA A O 1
ATOM 749 N N . TRP A 1 92 ? -9.502 5.591 17.210 1.00 91.94 92 TRP A N 1
ATOM 750 C CA . TRP A 1 92 ? -10.216 6.863 17.416 1.00 91.94 92 TRP A CA 1
ATOM 751 C C . TRP A 1 92 ? -9.304 8.052 17.743 1.00 91.94 92 TRP A C 1
ATOM 753 O O . TRP A 1 92 ? -9.795 9.127 18.091 1.00 91.94 92 TRP A O 1
ATOM 763 N N . SER A 1 93 ? -7.986 7.872 17.653 1.00 90.00 93 SER A N 1
ATOM 764 C CA . SER A 1 93 ? -6.991 8.907 17.937 1.00 90.00 93 SER A CA 1
ATOM 765 C C . SER A 1 93 ? -5.783 8.785 17.011 1.00 90.00 93 SER A C 1
ATOM 767 O O . SER A 1 93 ? -5.532 7.724 16.446 1.00 90.00 93 SER A O 1
ATOM 769 N N . GLY A 1 94 ? -5.001 9.852 16.893 1.00 87.06 94 GLY A N 1
ATOM 770 C CA . GLY A 1 94 ? -3.723 9.873 16.188 1.00 87.06 94 GLY A CA 1
ATOM 771 C C . GLY A 1 94 ? -3.674 10.954 15.121 1.00 87.06 94 GLY A C 1
ATOM 772 O O . GLY A 1 94 ? -4.361 11.973 15.208 1.00 87.06 94 GLY A O 1
ATOM 773 N N . THR A 1 95 ? -2.842 10.748 14.108 1.00 84.69 95 THR A N 1
ATOM 774 C CA . THR A 1 95 ? -2.731 11.685 12.993 1.00 84.69 95 THR A CA 1
ATOM 775 C C . THR A 1 95 ? -3.946 11.540 12.066 1.00 84.69 95 THR A C 1
ATOM 777 O O . THR A 1 95 ? -4.245 10.417 11.632 1.00 84.69 95 THR A O 1
ATOM 780 N N . PRO A 1 96 ? -4.647 12.649 11.751 1.00 77.50 96 PRO A N 1
ATOM 781 C CA . PRO A 1 96 ? -5.682 12.690 10.719 1.00 77.50 96 PRO A CA 1
ATOM 782 C C . PRO A 1 96 ? -5.264 11.951 9.436 1.00 77.50 96 PRO A C 1
ATOM 784 O O . PRO A 1 96 ? -4.081 11.901 9.099 1.00 77.50 96 PRO A O 1
ATOM 787 N N . ASP A 1 97 ? -6.226 11.315 8.768 1.00 76.62 97 ASP A N 1
ATOM 788 C CA . ASP A 1 97 ? -6.082 10.557 7.507 1.00 76.62 97 ASP A CA 1
ATOM 789 C C . ASP A 1 97 ? -5.218 9.283 7.523 1.00 76.62 97 ASP A C 1
ATOM 791 O O . ASP A 1 97 ? -5.316 8.469 6.609 1.00 76.62 97 ASP A O 1
ATOM 795 N N . THR A 1 98 ? -4.396 9.066 8.551 1.00 81.50 98 THR A N 1
ATOM 796 C CA . THR A 1 98 ? -3.439 7.940 8.585 1.00 81.50 98 THR A CA 1
ATOM 797 C C . THR A 1 98 ? -3.604 7.014 9.782 1.00 81.50 98 THR A C 1
ATOM 799 O O . THR A 1 98 ? -3.164 5.866 9.730 1.00 81.50 98 THR A O 1
ATOM 802 N N . SER A 1 99 ? -4.199 7.503 10.874 1.00 86.56 99 SER A N 1
ATOM 803 C CA . SER A 1 99 ? -4.340 6.751 12.128 1.00 86.56 99 SER A CA 1
ATOM 804 C C . SER A 1 99 ? -5.753 6.213 12.357 1.00 86.56 99 SER A C 1
ATOM 806 O O . SER A 1 99 ? -5.900 5.102 12.854 1.00 86.56 99 SER A O 1
ATOM 808 N N . PHE A 1 100 ? -6.779 6.980 11.988 1.00 90.38 100 PHE A N 1
ATOM 809 C CA . PHE A 1 100 ? -8.181 6.640 12.231 1.00 90.38 100 PHE A CA 1
ATOM 810 C C . PHE A 1 100 ? -8.677 5.565 11.263 1.00 90.38 100 PHE A C 1
ATOM 812 O O . PHE A 1 100 ? -8.404 5.638 10.066 1.00 90.38 100 PHE A O 1
ATOM 819 N N . GLY A 1 101 ? -9.483 4.619 11.748 1.00 93.44 101 GLY A N 1
ATOM 820 C CA . GLY A 1 101 ? -10.048 3.593 10.873 1.00 93.44 101 GLY A CA 1
ATOM 821 C C . GLY A 1 101 ? -10.762 2.463 11.598 1.00 93.44 101 GLY A C 1
ATOM 822 O O . GLY A 1 101 ? -10.521 2.213 12.779 1.00 93.44 101 GLY A O 1
ATOM 823 N N . ALA A 1 102 ? -11.643 1.778 10.864 1.00 95.69 102 ALA A N 1
ATOM 824 C CA . ALA A 1 102 ? -12.336 0.569 11.298 1.00 95.69 102 ALA A CA 1
ATOM 825 C C . ALA A 1 102 ? -11.685 -0.676 10.670 1.00 95.69 102 ALA A C 1
ATOM 827 O O . ALA A 1 102 ? -11.462 -0.715 9.455 1.00 95.69 102 ALA A O 1
ATOM 828 N N . HIS A 1 103 ? -11.419 -1.701 11.481 1.00 95.62 103 HIS A N 1
ATOM 829 C CA . HIS A 1 103 ? -10.658 -2.889 11.088 1.00 95.62 103 HIS A CA 1
ATOM 830 C C . HIS A 1 103 ? -11.281 -4.157 11.668 1.00 95.62 103 HIS A C 1
ATOM 832 O O . HIS A 1 103 ? -11.664 -4.181 12.833 1.00 95.62 103 HIS A O 1
ATOM 838 N N . ILE A 1 104 ? -11.319 -5.234 10.883 1.00 95.38 104 ILE A N 1
ATOM 839 C CA . ILE A 1 104 ? -11.524 -6.579 11.429 1.00 95.38 104 ILE A CA 1
ATOM 840 C C . ILE A 1 104 ? -10.158 -7.114 11.833 1.00 95.38 104 ILE A C 1
ATOM 842 O O . ILE A 1 104 ? -9.260 -7.217 10.995 1.00 95.38 104 ILE A O 1
ATOM 846 N N . TRP A 1 105 ? -9.998 -7.429 13.112 1.00 95.50 105 TRP A N 1
ATOM 847 C CA . TRP A 1 105 ? -8.750 -7.953 13.638 1.00 95.50 105 TRP A CA 1
ATOM 848 C C . TRP A 1 105 ? -8.474 -9.359 13.098 1.00 95.50 105 TRP A C 1
ATOM 850 O O . TRP A 1 105 ? -9.366 -10.205 13.073 1.00 95.50 105 TRP A O 1
ATOM 860 N N . LYS A 1 106 ? -7.237 -9.617 12.661 1.00 94.25 106 LYS A N 1
ATOM 861 C CA . LYS A 1 106 ? -6.813 -10.919 12.108 1.00 94.25 106 LYS A CA 1
ATOM 862 C C . LYS A 1 106 ? -5.625 -11.546 12.848 1.00 94.25 106 LYS A C 1
ATOM 864 O O . LYS A 1 106 ? -5.254 -12.671 12.536 1.00 94.25 106 LYS A O 1
ATOM 869 N N . GLY A 1 107 ? -5.029 -10.842 13.812 1.00 92.25 107 GLY A N 1
ATOM 870 C CA . GLY A 1 107 ? -3.766 -11.231 14.449 1.00 92.25 107 GLY A CA 1
ATOM 871 C C . GLY A 1 107 ? -3.889 -12.148 15.671 1.00 92.25 107 GLY A C 1
ATOM 872 O O . GLY A 1 107 ? -2.974 -12.176 16.486 1.00 92.25 107 GLY A O 1
ATOM 873 N N . GLY A 1 108 ? -4.995 -12.881 15.831 1.00 95.19 108 GLY A N 1
ATOM 874 C CA . GLY A 1 108 ? -5.173 -13.845 16.922 1.00 95.19 108 GLY A CA 1
ATOM 875 C C . GLY A 1 108 ? -5.526 -13.205 18.265 1.00 95.19 108 GLY A C 1
ATOM 876 O O . GLY A 1 108 ? -6.135 -12.138 18.313 1.00 95.19 108 GLY A O 1
ATOM 877 N N . PHE A 1 109 ? -5.185 -13.880 19.362 1.00 97.56 109 PHE A N 1
ATOM 878 C CA . PHE A 1 109 ? -5.423 -13.368 20.712 1.00 97.56 109 PHE A CA 1
ATOM 879 C C . PHE A 1 109 ? -4.441 -12.244 21.063 1.00 97.56 109 PHE A C 1
ATOM 881 O O . PHE A 1 109 ? -3.230 -12.395 20.893 1.00 97.56 109 PHE A O 1
ATOM 888 N N . ALA A 1 110 ? -4.958 -11.129 21.573 1.00 97.44 110 ALA A N 1
ATOM 889 C CA . ALA A 1 110 ? -4.161 -9.969 21.949 1.00 97.44 110 ALA A CA 1
ATOM 890 C C . ALA A 1 110 ? -4.873 -9.091 22.990 1.00 97.44 110 ALA A C 1
ATOM 892 O O . ALA A 1 110 ? -6.053 -9.273 23.295 1.00 97.44 110 ALA A O 1
ATOM 893 N N . TYR A 1 111 ? -4.161 -8.097 23.516 1.00 98.06 111 TYR A N 1
ATOM 894 C CA . TYR A 1 111 ? -4.701 -7.094 24.424 1.00 98.06 111 TYR A CA 1
ATOM 895 C C . TYR A 1 111 ? -4.951 -5.752 23.733 1.00 98.06 111 TYR A C 1
ATOM 897 O O . TYR A 1 111 ? -4.129 -5.259 22.960 1.00 98.06 111 TYR A O 1
ATOM 905 N N . LEU A 1 112 ? -6.086 -5.135 24.050 1.00 97.62 112 LEU A N 1
ATOM 906 C CA . LEU A 1 112 ? -6.532 -3.859 23.504 1.00 97.62 112 LEU A CA 1
ATOM 907 C C . LEU A 1 112 ? -5.850 -2.682 24.215 1.00 97.62 112 LEU A C 1
ATOM 909 O O . LEU A 1 112 ? -6.090 -2.445 25.402 1.00 97.62 112 LEU A O 1
ATOM 913 N N . ASN A 1 113 ? -5.041 -1.914 23.486 1.00 96.31 113 ASN A N 1
ATOM 914 C CA . ASN A 1 113 ? -4.415 -0.694 23.996 1.00 96.31 113 ASN A CA 1
ATOM 915 C C . ASN A 1 113 ? -5.390 0.489 24.033 1.00 96.31 113 ASN A C 1
ATOM 917 O O . ASN A 1 113 ? -6.355 0.548 23.264 1.00 96.31 113 ASN A O 1
ATOM 921 N N . GLN A 1 114 ? -5.091 1.487 24.867 1.00 91.50 114 GLN A N 1
ATOM 922 C CA . GLN A 1 114 ? -5.775 2.775 24.822 1.00 91.50 114 GLN A CA 1
ATOM 923 C C . GLN A 1 114 ? -5.708 3.385 23.409 1.00 91.50 114 GLN A C 1
ATOM 925 O O . GLN A 1 114 ? -4.736 3.168 22.680 1.00 91.50 114 GLN A O 1
ATOM 930 N N . HIS A 1 115 ? -6.732 4.159 23.038 1.00 92.62 115 HIS A N 1
ATOM 931 C CA . HIS A 1 115 ? -6.942 4.747 21.699 1.00 92.62 115 HIS A CA 1
ATOM 932 C C . HIS A 1 115 ? -7.566 3.843 20.628 1.00 92.62 115 HIS A C 1
ATOM 934 O O . HIS A 1 115 ? -7.728 4.266 19.481 1.00 92.62 115 HIS A O 1
ATOM 940 N N . ILE A 1 116 ? -7.972 2.632 21.010 1.00 95.94 116 ILE A N 1
ATOM 941 C CA . ILE A 1 116 ? -8.729 1.719 20.156 1.00 95.94 116 ILE A CA 1
ATOM 942 C C . ILE A 1 116 ? -10.002 1.305 20.899 1.00 95.94 116 ILE A C 1
ATOM 944 O O . ILE A 1 116 ? -9.961 0.990 22.092 1.00 95.94 116 ILE A O 1
ATOM 948 N N . PHE A 1 117 ? -11.136 1.323 20.204 1.00 96.19 117 PHE A N 1
ATOM 949 C CA . PHE A 1 117 ? -12.362 0.680 20.665 1.00 96.19 117 PHE A CA 1
ATOM 950 C C . PHE A 1 117 ? -12.415 -0.750 20.139 1.00 96.19 117 PHE A C 1
ATOM 952 O O . PHE A 1 117 ? -12.189 -0.962 18.948 1.00 96.19 117 PHE A O 1
ATOM 959 N N . ARG A 1 118 ? -12.802 -1.708 20.986 1.00 97.69 118 ARG A N 1
ATOM 960 C CA . ARG A 1 118 ? -13.429 -2.950 20.517 1.00 97.69 118 ARG A CA 1
ATOM 961 C C . ARG A 1 118 ? -14.929 -2.707 20.422 1.00 97.69 118 ARG A C 1
ATOM 963 O O . ARG A 1 118 ? -15.541 -2.251 21.387 1.00 97.69 118 ARG A O 1
ATOM 970 N N . ILE A 1 119 ? -15.491 -2.981 19.253 1.00 97.94 119 ILE A N 1
ATOM 971 C CA . ILE A 1 119 ? -16.889 -2.737 18.917 1.00 97.94 119 ILE A CA 1
ATOM 972 C C . ILE A 1 119 ? -17.641 -4.061 18.974 1.00 97.94 119 ILE A C 1
ATOM 974 O O . ILE A 1 119 ? -17.311 -4.998 18.246 1.00 97.94 119 ILE A O 1
ATOM 978 N N . VAL A 1 120 ? -18.681 -4.114 19.801 1.00 97.56 120 VAL A N 1
ATOM 979 C CA . VAL A 1 120 ? -19.608 -5.246 19.874 1.00 97.56 120 VAL A CA 1
ATOM 980 C C . VAL A 1 120 ? -20.945 -4.790 19.310 1.00 97.56 120 VAL A C 1
ATOM 982 O O . VAL A 1 120 ? -21.648 -3.996 19.925 1.00 97.56 120 VAL A O 1
ATOM 985 N N . VAL A 1 121 ? -21.278 -5.247 18.105 1.00 97.56 121 VAL A N 1
ATOM 986 C CA . VAL A 1 12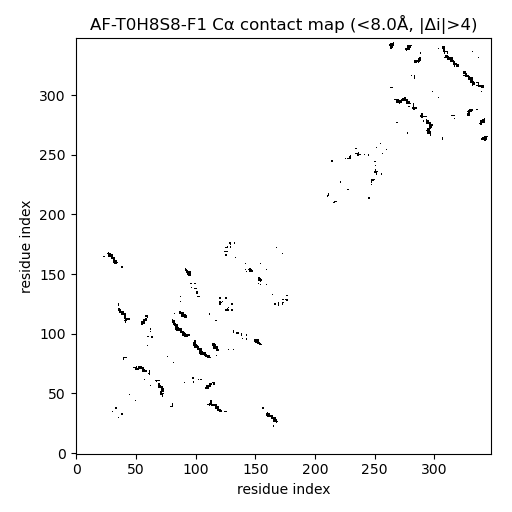1 ? -22.528 -4.867 17.435 1.00 97.56 121 VAL A CA 1
ATOM 987 C C . VAL A 1 121 ? -23.703 -5.706 17.937 1.00 97.56 121 VAL A C 1
ATOM 989 O O . VAL A 1 121 ? -23.553 -6.890 18.237 1.00 97.56 121 VAL A O 1
ATOM 992 N N . ASN A 1 122 ? -24.896 -5.116 17.977 1.00 97.44 122 ASN A N 1
ATOM 993 C CA . ASN A 1 122 ? -26.132 -5.866 18.155 1.00 97.44 122 ASN A CA 1
ATOM 994 C C . ASN A 1 122 ? -26.502 -6.546 16.829 1.00 97.44 122 ASN A C 1
ATOM 996 O O . ASN A 1 122 ? -27.155 -5.951 15.971 1.00 97.44 122 ASN A O 1
ATOM 1000 N N . GLU A 1 123 ? -26.098 -7.807 16.668 1.00 95.31 123 GLU A N 1
ATOM 1001 C CA . GLU A 1 123 ? -26.272 -8.569 15.420 1.00 95.31 123 GLU A CA 1
ATOM 1002 C C . GLU A 1 123 ? -27.740 -8.807 15.024 1.00 95.31 123 GLU A C 1
ATOM 1004 O O . GLU A 1 123 ? -28.019 -9.154 13.878 1.00 95.31 123 GLU A O 1
ATOM 1009 N N . ARG A 1 124 ? -28.700 -8.565 15.930 1.00 96.69 124 ARG A N 1
ATOM 1010 C CA . ARG A 1 124 ? -30.136 -8.573 15.594 1.00 96.69 124 ARG A CA 1
ATOM 1011 C C . ARG A 1 124 ? -30.563 -7.341 14.797 1.00 96.69 124 ARG A C 1
ATOM 1013 O O . ARG A 1 124 ? -31.596 -7.380 14.137 1.00 96.69 124 ARG A O 1
ATOM 1020 N N . LEU A 1 125 ? -29.807 -6.251 14.897 1.00 96.56 125 LEU A N 1
ATOM 1021 C CA . LEU A 1 125 ? -30.092 -4.978 14.238 1.00 96.56 125 LEU A CA 1
ATOM 1022 C C . LEU A 1 125 ? -29.152 -4.747 13.056 1.00 96.56 125 LEU A C 1
ATOM 1024 O O . LEU A 1 125 ? -29.591 -4.297 11.997 1.00 96.56 125 LEU A O 1
ATOM 1028 N N . ILE A 1 126 ? -27.862 -5.052 13.225 1.00 97.62 126 ILE A N 1
ATOM 1029 C CA . ILE A 1 126 ? -26.839 -4.685 12.249 1.00 97.62 126 ILE A CA 1
ATOM 1030 C C . ILE A 1 126 ? -25.767 -5.760 12.066 1.00 97.62 126 ILE A C 1
ATOM 1032 O O . ILE A 1 126 ? -25.177 -6.268 13.019 1.00 97.62 126 ILE A O 1
ATOM 1036 N N . GLY A 1 127 ? -25.486 -6.091 10.808 1.00 96.88 127 GLY A N 1
ATOM 1037 C CA . GLY A 1 127 ? -24.416 -7.006 10.437 1.00 96.88 127 GLY A CA 1
ATOM 1038 C C . GLY A 1 127 ? -23.041 -6.367 10.629 1.00 96.88 127 GLY A C 1
ATOM 1039 O O . GLY A 1 127 ? -22.800 -5.232 10.218 1.00 96.88 127 GLY A O 1
ATOM 1040 N N . ARG A 1 128 ? -22.096 -7.122 11.197 1.00 96.44 128 ARG A N 1
ATOM 1041 C CA . ARG A 1 128 ? -20.735 -6.646 11.508 1.00 96.44 128 ARG A CA 1
ATOM 1042 C C . ARG A 1 128 ? -19.985 -6.079 10.297 1.00 96.44 128 ARG A C 1
ATOM 1044 O O . ARG A 1 128 ? -19.362 -5.026 10.404 1.00 96.44 128 ARG A O 1
ATOM 1051 N N . GLN A 1 129 ? -20.0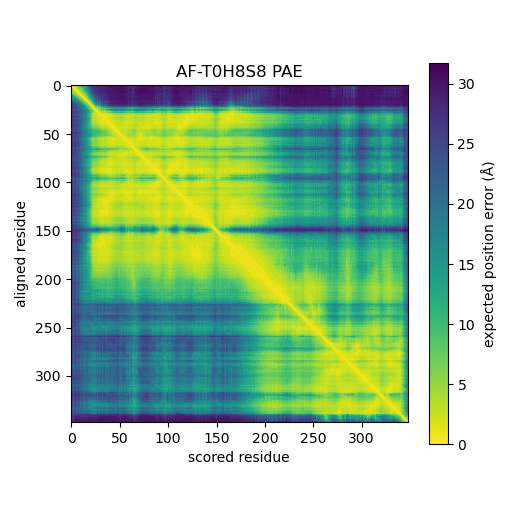49 -6.756 9.148 1.00 96.62 129 GLN A N 1
ATOM 1052 C CA . GLN A 1 129 ? -19.404 -6.294 7.908 1.00 96.62 129 GLN A CA 1
ATOM 1053 C C . GLN A 1 129 ? -20.065 -5.029 7.351 1.00 96.62 129 GLN A C 1
ATOM 1055 O O . GLN A 1 129 ? -19.371 -4.112 6.922 1.00 96.62 129 GLN A O 1
ATOM 1060 N N . TYR A 1 130 ? -21.395 -4.934 7.418 1.00 97.94 130 TYR A N 1
ATOM 1061 C CA . TYR A 1 130 ? -22.093 -3.706 7.043 1.00 97.94 130 TYR A CA 1
ATOM 1062 C C . TYR A 1 130 ? -21.665 -2.546 7.952 1.00 97.94 130 TYR A C 1
ATOM 1064 O O . TYR A 1 130 ? -21.327 -1.473 7.456 1.00 97.94 130 TYR A O 1
ATOM 1072 N N . TYR A 1 131 ? -21.573 -2.780 9.267 1.00 97.94 131 TYR A N 1
ATOM 1073 C CA . TYR A 1 131 ? -21.096 -1.776 10.220 1.00 97.94 131 TYR A CA 1
ATOM 1074 C C . TYR A 1 131 ? -19.671 -1.310 9.918 1.00 97.94 131 TYR A C 1
ATOM 1076 O O . TYR A 1 131 ? -19.406 -0.110 9.899 1.00 97.94 131 TYR A O 1
ATOM 1084 N N . LEU A 1 132 ? -18.763 -2.242 9.610 1.00 97.69 132 LEU A N 1
ATOM 1085 C CA . LEU A 1 132 ? -17.401 -1.930 9.174 1.00 97.69 132 LEU A CA 1
ATOM 1086 C C . LEU A 1 132 ? -17.404 -0.954 7.987 1.00 97.69 132 LEU A C 1
ATOM 1088 O O . LEU A 1 132 ? -16.691 0.050 8.022 1.00 97.69 132 LEU A O 1
ATOM 1092 N N . TYR A 1 133 ? -18.197 -1.224 6.947 1.00 97.75 133 TYR A N 1
ATOM 1093 C CA . TYR A 1 133 ? -18.267 -0.351 5.774 1.00 97.75 133 TYR A CA 1
ATOM 1094 C C . TYR A 1 133 ? -18.951 0.984 6.056 1.00 97.75 133 TYR A C 1
ATOM 1096 O O . TYR A 1 133 ? -18.475 2.014 5.578 1.00 97.75 133 TYR A O 1
ATOM 1104 N N . ALA A 1 134 ? -19.999 0.997 6.880 1.00 96.44 134 ALA A N 1
ATOM 1105 C CA . ALA A 1 134 ? -20.647 2.229 7.316 1.00 96.44 134 ALA A CA 1
ATOM 1106 C C . ALA A 1 134 ? -19.658 3.149 8.059 1.00 96.44 134 ALA A C 1
ATOM 1108 O O . ALA A 1 134 ? -19.580 4.342 7.761 1.00 96.44 134 ALA A O 1
ATOM 1109 N N . LEU A 1 135 ? -18.832 2.591 8.955 1.00 95.88 135 LEU A N 1
ATOM 1110 C CA . LEU A 1 135 ? -17.778 3.335 9.653 1.00 95.88 135 LEU A CA 1
ATOM 1111 C C . LEU A 1 135 ? -16.682 3.824 8.700 1.00 95.88 135 LEU A C 1
ATOM 1113 O O . LEU A 1 135 ? -16.248 4.971 8.807 1.00 95.88 135 LEU A O 1
ATOM 1117 N N . LYS A 1 136 ? -16.251 2.988 7.745 1.00 94.19 136 LYS A N 1
ATOM 1118 C CA . LYS A 1 136 ? -15.274 3.386 6.718 1.00 94.19 136 LYS A CA 1
ATOM 1119 C C . LYS A 1 136 ? -15.786 4.548 5.866 1.00 94.19 136 LYS A C 1
ATOM 1121 O O . LYS A 1 136 ? -15.032 5.479 5.606 1.00 94.19 136 LYS A O 1
ATOM 1126 N N . ASN A 1 137 ? -17.064 4.541 5.492 1.00 92.94 137 ASN A N 1
ATOM 1127 C CA . ASN A 1 137 ? -17.681 5.639 4.746 1.00 92.94 137 ASN A CA 1
ATOM 1128 C C . ASN A 1 137 ? -17.707 6.956 5.549 1.00 92.94 137 ASN A C 1
ATOM 1130 O O . ASN A 1 137 ? -17.542 8.038 4.990 1.00 92.94 137 ASN A O 1
ATOM 1134 N N . LYS A 1 138 ? -17.858 6.872 6.875 1.00 90.81 138 LYS A N 1
ATOM 1135 C CA . LYS A 1 138 ? -17.902 8.026 7.787 1.00 90.81 138 LYS A CA 1
ATOM 1136 C C . LYS A 1 138 ? -16.531 8.555 8.218 1.00 90.81 138 LYS A C 1
ATOM 1138 O O . LYS A 1 138 ? -16.467 9.568 8.911 1.00 90.81 138 LYS A O 1
ATOM 1143 N N . ILE A 1 139 ? -15.427 7.940 7.786 1.00 89.75 139 ILE A N 1
ATOM 1144 C CA . ILE A 1 139 ? -14.092 8.259 8.312 1.00 89.75 139 ILE A CA 1
ATOM 1145 C C . ILE A 1 139 ? -13.707 9.737 8.165 1.00 89.75 139 ILE A C 1
ATOM 1147 O O . ILE A 1 139 ? -13.168 10.329 9.096 1.00 89.75 139 ILE A O 1
ATOM 1151 N N . LYS A 1 140 ? -14.047 10.369 7.035 1.00 87.00 140 LYS A N 1
A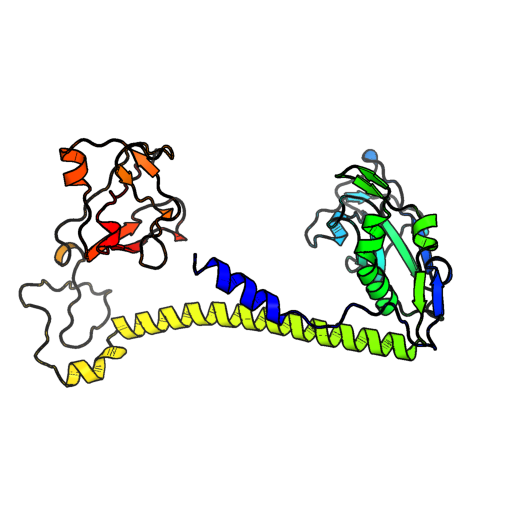TOM 1152 C CA . LYS A 1 140 ? -13.757 11.792 6.794 1.00 87.00 140 LYS A CA 1
ATOM 1153 C C . LYS A 1 140 ? -14.539 12.709 7.736 1.00 87.00 140 LYS A C 1
ATOM 1155 O O . LYS A 1 140 ? -14.010 13.715 8.197 1.00 87.00 140 LYS A O 1
ATOM 1160 N N . GLU A 1 141 ? -15.787 12.356 8.035 1.00 86.50 141 GLU A N 1
ATOM 1161 C CA . GLU A 1 141 ? -16.629 13.086 8.988 1.00 86.50 141 GLU A CA 1
ATOM 1162 C C . GLU A 1 141 ? -16.066 12.965 10.408 1.00 86.50 141 GLU A C 1
ATOM 1164 O O . GLU A 1 141 ? -15.929 13.964 11.111 1.00 86.50 141 GLU A O 1
ATOM 1169 N N . PHE A 1 142 ? -15.653 11.757 10.796 1.00 88.06 142 PHE A N 1
ATOM 1170 C CA . PHE A 1 142 ? -14.999 11.492 12.075 1.00 88.06 142 PHE A CA 1
ATOM 1171 C C . PHE A 1 142 ? -13.718 12.307 12.250 1.00 88.06 142 PHE A C 1
ATOM 1173 O O . PHE A 1 142 ? -13.561 12.980 13.266 1.00 88.06 142 PHE A O 1
ATOM 1180 N N . VAL A 1 143 ? -12.839 12.308 11.245 1.00 86.12 143 VAL A N 1
ATOM 1181 C CA . VAL A 1 143 ? -11.594 13.086 11.270 1.00 86.12 143 VAL A CA 1
ATOM 1182 C C . VAL A 1 143 ? -11.877 14.589 11.359 1.00 86.12 143 VAL A C 1
ATOM 1184 O O . VAL A 1 143 ? -11.233 15.278 12.146 1.00 86.12 143 VAL A O 1
ATOM 1187 N N . LYS A 1 144 ? -12.875 15.102 10.626 1.00 84.00 144 LYS A N 1
ATOM 1188 C CA . LYS A 1 144 ? -13.276 16.519 10.684 1.00 84.00 144 LYS A CA 1
ATOM 1189 C C . LYS A 1 144 ? -13.804 16.932 12.063 1.00 84.00 144 LYS A C 1
ATOM 1191 O O . LYS A 1 144 ? -13.577 18.059 12.490 1.00 84.00 144 LYS A O 1
ATOM 1196 N N . ASN A 1 145 ? -14.514 16.035 12.743 1.00 80.38 145 ASN A N 1
ATOM 1197 C CA . ASN A 1 145 ? -15.115 16.286 14.056 1.00 80.38 145 ASN A CA 1
ATOM 1198 C C . ASN A 1 145 ? -14.175 15.965 15.234 1.00 80.38 145 ASN A C 1
ATOM 1200 O O . ASN A 1 145 ? -14.565 16.153 16.395 1.00 80.38 145 ASN A O 1
ATOM 1204 N N . ALA A 1 146 ? -12.971 15.461 14.951 1.00 82.50 146 ALA A N 1
ATOM 1205 C CA . ALA A 1 146 ? -11.962 15.147 15.949 1.00 82.50 146 ALA A CA 1
ATOM 1206 C C . ALA A 1 146 ? -11.347 16.428 16.533 1.00 82.50 146 ALA A C 1
ATOM 1208 O O . ALA A 1 146 ? -11.138 17.422 15.842 1.00 82.50 146 ALA A O 1
ATOM 1209 N N . HIS A 1 147 ? -11.033 16.390 17.826 1.00 79.88 147 HIS A N 1
ATOM 1210 C CA . HIS A 1 147 ? -10.436 17.511 18.548 1.00 79.88 147 HIS A CA 1
ATOM 1211 C C . HIS A 1 147 ? -8.922 17.340 18.657 1.00 79.88 147 HIS A C 1
ATOM 1213 O O . HIS A 1 147 ? -8.454 16.259 19.023 1.00 79.88 147 HIS A O 1
ATOM 1219 N N . GLY A 1 148 ? -8.155 18.402 18.402 1.00 73.94 148 GLY A N 1
ATOM 1220 C CA . GLY A 1 148 ? -6.698 18.407 18.564 1.00 73.94 148 GLY A CA 1
ATOM 1221 C C . GLY A 1 148 ? -5.975 19.348 17.601 1.00 73.94 148 GLY A C 1
ATOM 1222 O O . GLY A 1 148 ? -6.604 20.099 16.858 1.00 73.94 148 GLY A O 1
ATOM 1223 N N . THR A 1 149 ? -4.643 19.325 17.631 1.00 67.06 149 THR A N 1
ATOM 1224 C CA . THR A 1 149 ? -3.781 20.093 16.718 1.00 67.06 149 THR A CA 1
ATOM 1225 C C . THR A 1 149 ? -3.420 19.269 15.479 1.00 67.06 149 THR A C 1
ATOM 1227 O O . THR A 1 149 ? -3.640 18.056 15.435 1.00 67.06 149 THR A O 1
ATOM 1230 N N . ALA A 1 150 ? -2.848 19.920 14.458 1.00 59.50 150 ALA A N 1
ATOM 1231 C CA . ALA A 1 150 ? -2.338 19.268 13.251 1.00 59.50 150 ALA A CA 1
ATOM 1232 C C . ALA A 1 150 ? -1.194 18.291 13.601 1.00 59.50 150 ALA A C 1
ATOM 1234 O O . ALA A 1 150 ? -0.025 18.661 13.634 1.00 59.50 150 ALA A O 1
ATOM 1235 N N . GLY A 1 151 ? -1.548 17.050 13.935 1.00 62.16 151 GLY A N 1
ATOM 1236 C CA . GLY A 1 151 ? -0.617 15.982 14.306 1.00 62.16 151 GLY A CA 1
ATOM 1237 C C . GLY A 1 151 ? -1.221 14.953 15.262 1.00 62.16 151 GLY A C 1
ATOM 1238 O O . GLY A 1 151 ? -0.939 13.762 15.123 1.00 62.16 151 GLY A O 1
ATOM 1239 N N . LEU A 1 152 ? -2.101 15.388 16.172 1.00 73.56 152 LEU A N 1
ATOM 1240 C CA . LEU A 1 152 ? -2.758 14.525 17.152 1.00 73.56 152 LEU A CA 1
ATOM 1241 C C . LEU A 1 152 ? -4.199 14.989 17.379 1.00 73.56 152 LEU A C 1
ATOM 1243 O O . LEU A 1 152 ? -4.440 15.973 18.078 1.00 73.56 152 LEU A O 1
ATOM 1247 N N . ALA A 1 153 ? -5.147 14.256 16.803 1.00 83.75 153 ALA A N 1
ATOM 1248 C CA . ALA A 1 153 ? -6.573 14.464 16.998 1.00 83.75 153 ALA A CA 1
ATOM 1249 C C . ALA A 1 153 ? -7.202 13.234 17.659 1.00 83.75 153 ALA A C 1
ATOM 1251 O O . ALA A 1 153 ? -6.678 12.127 17.540 1.00 83.75 153 ALA A O 1
ATOM 1252 N N . HIS A 1 154 ? -8.328 13.415 18.345 1.00 88.31 154 HIS A N 1
ATOM 1253 C CA . HIS A 1 154 ? -9.085 12.316 18.939 1.00 88.31 154 HIS A CA 1
ATOM 1254 C C . HIS A 1 154 ? -10.592 12.578 18.916 1.00 88.31 154 HIS A C 1
ATOM 1256 O O . HIS A 1 154 ? -11.045 13.724 18.931 1.00 88.31 154 HIS A O 1
ATOM 1262 N N . ILE A 1 155 ? -11.374 11.500 18.916 1.00 88.56 155 ILE A N 1
ATOM 1263 C CA . ILE A 1 155 ? -12.835 11.549 19.027 1.00 88.56 155 ILE A CA 1
ATOM 1264 C C . ILE A 1 155 ? -13.236 11.001 20.392 1.00 88.56 155 ILE A C 1
ATOM 1266 O O . ILE A 1 155 ? -12.780 9.936 20.807 1.00 88.56 155 ILE A O 1
ATOM 1270 N N . THR A 1 156 ? -14.091 11.733 21.106 1.00 88.44 156 THR A N 1
ATOM 1271 C CA . THR A 1 156 ? -14.636 11.257 22.379 1.00 88.44 156 THR A CA 1
ATOM 1272 C C . THR A 1 156 ? -15.663 10.155 22.130 1.00 88.44 156 THR A C 1
ATOM 1274 O O . THR A 1 156 ? -16.399 10.193 21.145 1.00 88.44 156 THR A O 1
ATOM 1277 N N . LYS A 1 157 ? -15.757 9.185 23.049 1.00 90.69 157 LYS A N 1
ATOM 1278 C CA . LYS A 1 157 ? -16.720 8.077 22.945 1.00 90.69 157 LYS A CA 1
ATOM 1279 C C . LYS A 1 157 ? -18.157 8.580 22.755 1.00 90.69 157 LYS A C 1
ATOM 1281 O O . LYS A 1 157 ? -18.828 8.125 21.843 1.00 90.69 157 LYS A O 1
ATOM 1286 N N . SER A 1 158 ? -18.571 9.580 23.535 1.00 91.31 158 SER A N 1
ATOM 1287 C CA . SER A 1 158 ? -19.909 10.180 23.431 1.00 91.31 158 SER A CA 1
ATOM 1288 C C . SER A 1 158 ? -20.191 10.765 22.040 1.00 91.31 158 SER A C 1
ATOM 1290 O O . SER A 1 158 ? -21.211 10.434 21.447 1.00 91.31 158 SER A O 1
ATOM 1292 N N . LYS A 1 159 ? -19.268 11.547 21.459 1.00 90.00 159 LYS A N 1
ATOM 1293 C CA . LYS A 1 159 ? -19.429 12.056 20.083 1.00 90.00 159 LYS A CA 1
ATOM 1294 C C . LYS A 1 159 ? -19.465 10.941 19.038 1.00 90.00 159 LYS A C 1
ATOM 1296 O O . LYS A 1 159 ? -20.166 11.048 18.033 1.00 90.00 159 LYS A O 1
ATOM 1301 N N . PHE A 1 160 ? -18.677 9.889 19.249 1.00 92.44 160 PHE A N 1
ATOM 1302 C CA . PHE A 1 160 ? -18.682 8.730 18.366 1.00 92.44 160 PHE A CA 1
ATOM 1303 C C . PHE A 1 160 ? -20.046 8.032 18.408 1.00 92.44 160 PHE A C 1
ATOM 1305 O O . PHE A 1 160 ? -20.660 7.829 17.368 1.00 92.44 160 PHE A O 1
ATOM 1312 N N . GLU A 1 161 ? -20.562 7.756 19.605 1.00 95.12 161 GLU A N 1
ATOM 1313 C CA . GLU A 1 161 ? -21.868 7.127 19.828 1.00 95.12 161 GLU A CA 1
ATOM 1314 C C . GLU A 1 161 ? -23.035 7.950 19.266 1.00 95.12 161 GLU A C 1
ATOM 1316 O O . GLU A 1 161 ? -24.001 7.365 18.785 1.00 95.12 161 GLU A O 1
ATOM 1321 N N . GLU A 1 162 ? -22.942 9.282 19.275 1.00 94.75 162 GLU A N 1
ATOM 1322 C CA . GLU A 1 162 ? -23.954 10.194 18.721 1.00 94.75 162 GLU A CA 1
ATOM 1323 C C . GLU A 1 162 ? -23.985 10.250 17.189 1.00 94.75 162 GLU A C 1
ATOM 1325 O O . GLU A 1 162 ? -24.975 10.710 16.613 1.00 94.75 162 GLU A O 1
ATOM 1330 N N . SER A 1 163 ? -22.924 9.793 16.520 1.00 93.19 163 SER A N 1
ATOM 1331 C CA . SER A 1 163 ? -22.847 9.811 15.059 1.00 93.19 163 SER A CA 1
ATOM 1332 C C . SER A 1 163 ? -23.915 8.904 14.446 1.00 93.19 163 SER A C 1
ATOM 1334 O O . SER A 1 163 ? -24.225 7.846 14.989 1.00 93.19 163 SER A O 1
ATOM 1336 N N . GLN A 1 164 ? -24.484 9.300 13.305 1.00 94.31 164 GLN A N 1
ATOM 1337 C CA . GLN A 1 164 ? -25.604 8.582 12.688 1.00 94.31 164 GLN A CA 1
ATOM 1338 C C . GLN A 1 164 ? -25.203 7.832 11.419 1.00 94.31 164 GLN A C 1
ATOM 1340 O O . GLN A 1 164 ? -24.447 8.350 10.592 1.00 94.31 164 GLN A O 1
ATOM 1345 N N . ILE A 1 165 ? -25.776 6.643 11.228 1.00 95.06 165 ILE A N 1
ATOM 1346 C CA . ILE A 1 165 ? -25.661 5.846 10.001 1.00 95.06 165 ILE A CA 1
ATOM 1347 C C . ILE A 1 165 ? -27.037 5.372 9.519 1.00 95.06 165 ILE A C 1
ATOM 1349 O O . ILE A 1 165 ? -27.949 5.209 10.331 1.00 95.06 165 ILE A O 1
ATOM 1353 N N . PRO A 1 166 ? -27.201 5.119 8.210 1.00 95.25 166 PRO A N 1
ATOM 1354 C CA . PRO A 1 166 ? -28.379 4.429 7.706 1.00 95.25 166 PRO A CA 1
ATOM 1355 C C . PRO A 1 166 ? -28.445 2.978 8.195 1.00 95.25 166 PRO A C 1
ATOM 1357 O O . PRO A 1 166 ? -27.443 2.256 8.157 1.00 95.25 166 PRO A O 1
ATOM 1360 N N . LEU A 1 167 ? -29.646 2.541 8.570 1.00 95.56 167 LEU A N 1
ATOM 1361 C CA . LEU A 1 167 ? -29.968 1.179 8.982 1.00 95.56 167 LEU A CA 1
ATOM 1362 C C . LEU A 1 167 ? -31.001 0.548 8.021 1.00 95.56 167 LEU A C 1
ATOM 1364 O O . LEU A 1 167 ? -32.208 0.680 8.241 1.00 95.56 167 LEU A O 1
ATOM 1368 N N . PRO A 1 168 ? -30.544 -0.139 6.957 1.00 95.75 168 PRO A N 1
ATOM 1369 C CA . PRO A 1 168 ? -31.391 -0.986 6.122 1.00 95.75 168 PRO A CA 1
ATOM 1370 C C . PRO A 1 168 ? -31.878 -2.228 6.886 1.00 95.75 168 PRO A C 1
ATOM 1372 O O . PRO A 1 168 ? -31.243 -2.633 7.865 1.00 95.75 168 PRO A O 1
ATOM 1375 N N . PRO A 1 169 ? -32.905 -2.939 6.390 1.00 95.38 169 PRO A N 1
ATOM 1376 C CA . PRO A 1 169 ? -33.195 -4.309 6.815 1.00 95.38 169 PRO A CA 1
ATOM 1377 C C . PRO A 1 169 ? -31.977 -5.238 6.657 1.00 95.38 169 PRO A C 1
ATOM 1379 O O . PRO A 1 169 ? -31.211 -5.107 5.703 1.00 95.38 169 PRO A O 1
ATOM 1382 N N . LEU A 1 170 ? -31.824 -6.232 7.540 1.00 96.19 170 LEU A N 1
ATOM 1383 C CA . LEU A 1 170 ? -30.659 -7.139 7.553 1.00 96.19 170 LEU A CA 1
ATOM 1384 C C . LEU A 1 170 ? -30.369 -7.804 6.195 1.00 96.19 170 LEU A C 1
ATOM 1386 O O . LEU A 1 170 ? -29.214 -7.894 5.784 1.00 96.19 170 LEU A O 1
ATOM 1390 N N . ALA A 1 171 ? -31.407 -8.229 5.470 1.00 95.94 171 ALA A N 1
ATOM 1391 C CA . ALA A 1 171 ? -31.247 -8.829 4.144 1.00 95.94 171 ALA A CA 1
ATOM 1392 C C . ALA A 1 171 ? -30.651 -7.843 3.122 1.00 95.94 171 ALA A C 1
ATOM 1394 O O . ALA A 1 171 ? -29.880 -8.230 2.246 1.00 95.94 171 ALA A O 1
ATOM 1395 N N . GLU A 1 172 ? -30.986 -6.558 3.232 1.00 96.56 172 GLU A N 1
ATOM 1396 C CA . GLU A 1 172 ? -30.432 -5.515 2.374 1.00 96.56 172 GLU A CA 1
ATOM 1397 C C . GLU A 1 172 ? -28.995 -5.167 2.780 1.00 96.56 172 GLU A C 1
ATOM 1399 O O . GLU A 1 172 ? -28.137 -5.063 1.908 1.00 96.56 172 GLU A O 1
ATOM 1404 N N . GLN A 1 173 ? -28.687 -5.122 4.082 1.00 97.44 173 GLN A N 1
ATOM 1405 C CA . GLN A 1 173 ? -27.306 -4.991 4.569 1.00 97.44 173 GLN A CA 1
ATOM 1406 C C . GLN A 1 173 ? -26.394 -6.086 3.989 1.00 97.44 173 GLN A C 1
ATOM 1408 O O . GLN A 1 173 ? -25.301 -5.791 3.510 1.00 97.44 173 GLN A O 1
ATOM 1413 N N . GLN A 1 174 ? -26.855 -7.343 3.977 1.00 97.56 174 GLN A N 1
ATOM 1414 C CA . GLN A 1 174 ? -26.118 -8.470 3.391 1.00 97.56 174 GLN A CA 1
ATOM 1415 C C . GLN A 1 174 ? -25.897 -8.305 1.882 1.00 97.56 174 GLN A C 1
ATOM 1417 O O . GLN A 1 174 ? -24.796 -8.567 1.396 1.00 97.56 174 GLN A O 1
ATOM 1422 N N . ARG A 1 175 ? -26.910 -7.841 1.136 1.00 97.81 175 ARG A N 1
ATOM 1423 C CA . ARG A 1 175 ? -26.784 -7.568 -0.308 1.00 97.81 175 ARG A CA 1
ATOM 1424 C C . ARG A 1 175 ? -25.790 -6.446 -0.593 1.00 97.81 175 ARG A C 1
ATOM 1426 O O . ARG A 1 175 ? -24.975 -6.587 -1.499 1.00 97.81 175 ARG A O 1
ATOM 1433 N N . ILE A 1 176 ? -25.825 -5.372 0.197 1.00 97.19 176 ILE A N 1
ATOM 1434 C CA . ILE A 1 176 ? -24.877 -4.255 0.095 1.00 97.19 176 ILE A CA 1
ATOM 1435 C C . ILE A 1 176 ? -23.452 -4.760 0.314 1.00 97.19 176 ILE A C 1
ATOM 1437 O O . ILE A 1 176 ? -22.589 -4.530 -0.527 1.00 97.19 176 ILE A O 1
ATOM 1441 N N . VAL A 1 177 ? -23.217 -5.489 1.408 1.00 98.00 177 VAL A N 1
ATOM 1442 C CA . VAL A 1 177 ? -21.905 -6.077 1.717 1.00 98.00 177 VAL A CA 1
ATOM 1443 C C . VAL A 1 177 ? -21.436 -6.986 0.584 1.00 98.00 177 VAL A C 1
ATOM 1445 O O . VAL A 1 177 ? -20.315 -6.831 0.114 1.00 98.00 177 VAL A O 1
ATOM 1448 N N . SER A 1 178 ? -22.307 -7.874 0.098 1.00 97.81 178 SER A N 1
ATOM 1449 C CA . SER A 1 178 ? -21.977 -8.792 -0.998 1.00 97.81 178 SER A CA 1
ATOM 1450 C C . SER A 1 178 ? -21.547 -8.035 -2.253 1.00 97.81 178 SER A C 1
ATOM 1452 O O . SER A 1 178 ? -20.544 -8.393 -2.864 1.00 97.81 178 SER A O 1
ATOM 1454 N N . LYS A 1 179 ? -22.252 -6.951 -2.607 1.00 97.94 179 LYS A N 1
ATOM 1455 C CA . LYS A 1 179 ? -21.901 -6.147 -3.781 1.00 97.94 179 LYS A CA 1
ATOM 1456 C C . LYS A 1 179 ? -20.602 -5.361 -3.592 1.00 97.94 179 LYS A C 1
ATOM 1458 O O . LYS A 1 179 ? -19.845 -5.220 -4.545 1.00 97.94 179 LYS A O 1
ATOM 1463 N N . ILE A 1 180 ? -20.327 -4.862 -2.385 1.00 97.38 180 ILE A N 1
ATOM 1464 C CA . ILE A 1 180 ? -19.056 -4.188 -2.074 1.00 97.38 180 ILE A CA 1
ATOM 1465 C C . ILE A 1 180 ? -17.884 -5.166 -2.221 1.00 97.38 180 ILE A C 1
ATOM 1467 O O . ILE A 1 180 ? -16.914 -4.844 -2.900 1.00 97.38 180 ILE A O 1
ATOM 1471 N N . GLU A 1 181 ? -17.980 -6.353 -1.620 1.00 96.62 181 GLU A N 1
ATOM 1472 C CA . GLU A 1 181 ? -16.919 -7.371 -1.670 1.00 96.62 181 GLU A CA 1
ATOM 1473 C C . GLU A 1 181 ? -16.695 -7.892 -3.101 1.00 96.62 181 GLU A C 1
ATOM 1475 O O . GLU A 1 181 ? -15.553 -8.075 -3.521 1.00 96.62 181 GLU A O 1
ATOM 1480 N N . GLU A 1 182 ? -17.766 -8.066 -3.885 1.00 96.75 182 GLU A N 1
ATOM 1481 C CA . GLU A 1 182 ? -17.689 -8.394 -5.317 1.00 96.75 182 GLU A CA 1
ATOM 1482 C C . GLU A 1 182 ? -16.876 -7.340 -6.086 1.00 96.75 182 GLU A C 1
ATOM 1484 O O . GLU A 1 182 ? -15.887 -7.676 -6.738 1.00 96.75 182 GLU A O 1
ATOM 1489 N N . LEU A 1 183 ? -17.242 -6.059 -5.956 1.00 97.56 183 LEU A N 1
ATOM 1490 C CA . LEU A 1 183 ? -16.573 -4.960 -6.659 1.00 97.56 183 LEU A CA 1
ATOM 1491 C C . LEU A 1 183 ? -15.118 -4.773 -6.205 1.00 97.56 183 LEU A C 1
ATOM 1493 O O . LEU A 1 183 ? -14.246 -4.495 -7.026 1.00 97.56 183 LEU A O 1
ATOM 1497 N N . PHE A 1 184 ? -14.820 -4.937 -4.914 1.00 95.38 184 PHE A N 1
ATOM 1498 C CA . PHE A 1 184 ? -13.441 -4.893 -4.420 1.00 95.38 184 PHE A CA 1
ATOM 1499 C C . PHE A 1 184 ? -12.605 -6.060 -4.951 1.00 95.38 184 PHE A C 1
ATOM 1501 O O . PHE A 1 184 ? -11.472 -5.841 -5.376 1.00 95.38 184 PHE A O 1
ATOM 1508 N N . SER A 1 185 ? -13.173 -7.265 -5.036 1.00 95.75 185 SER A N 1
ATOM 1509 C CA . SER A 1 185 ? -12.489 -8.407 -5.648 1.00 95.75 185 SER A CA 1
ATOM 1510 C C . SER A 1 185 ? -12.172 -8.173 -7.131 1.00 95.75 185 SER A C 1
ATOM 1512 O O . SER A 1 185 ? -11.099 -8.553 -7.601 1.00 95.75 185 SER A O 1
ATOM 1514 N N . GLU A 1 186 ? -13.072 -7.532 -7.881 1.00 95.69 186 GLU A N 1
ATOM 1515 C CA . GLU A 1 186 ? -12.813 -7.146 -9.274 1.00 95.69 186 GLU A CA 1
ATOM 1516 C C . GLU A 1 186 ? -11.675 -6.123 -9.393 1.00 95.69 186 GLU A C 1
ATOM 1518 O O . GLU A 1 186 ? -10.804 -6.271 -10.255 1.00 95.69 186 GLU A O 1
ATOM 1523 N N . LEU A 1 187 ? -11.635 -5.126 -8.503 1.00 95.88 187 LEU A N 1
ATOM 1524 C CA . LEU A 1 187 ? -10.547 -4.146 -8.457 1.00 95.88 187 LEU A CA 1
ATOM 1525 C C . LEU A 1 187 ? -9.195 -4.810 -8.177 1.00 95.88 187 LEU A C 1
ATOM 1527 O O . LEU A 1 187 ? -8.222 -4.533 -8.883 1.00 95.88 187 LEU A O 1
ATOM 1531 N N . ASP A 1 188 ? -9.135 -5.719 -7.203 1.00 94.81 188 ASP A N 1
ATOM 1532 C CA . ASP A 1 188 ? -7.906 -6.437 -6.856 1.00 94.81 188 ASP A CA 1
ATOM 1533 C C . ASP A 1 188 ? -7.390 -7.281 -8.035 1.00 94.81 188 ASP A C 1
ATOM 1535 O O . ASP A 1 188 ? -6.206 -7.207 -8.383 1.00 94.81 188 ASP A O 1
ATOM 1539 N N . LYS A 1 189 ? -8.284 -7.999 -8.732 1.00 96.06 189 LYS A N 1
ATOM 1540 C CA . LYS A 1 189 ? -7.950 -8.746 -9.962 1.00 96.06 189 LYS A CA 1
ATOM 1541 C C . LYS A 1 189 ? -7.429 -7.831 -11.069 1.00 96.06 189 LYS A C 1
ATOM 1543 O O . LYS A 1 189 ? -6.501 -8.200 -11.795 1.00 96.06 189 LYS A O 1
ATOM 1548 N N . GLY A 1 190 ? -8.002 -6.636 -11.207 1.00 96.88 190 GLY A N 1
ATOM 1549 C CA . GLY A 1 190 ? -7.532 -5.623 -12.151 1.00 96.88 190 GLY A CA 1
ATOM 1550 C C . GLY A 1 190 ? -6.103 -5.162 -11.847 1.00 96.88 190 GLY A C 1
ATOM 1551 O O . GLY A 1 190 ? -5.260 -5.115 -12.747 1.00 96.88 190 GLY A O 1
ATOM 1552 N N . ILE A 1 191 ? -5.800 -4.890 -10.574 1.00 96.06 191 ILE A N 1
ATOM 1553 C CA . ILE A 1 191 ? -4.456 -4.503 -10.117 1.00 96.06 191 ILE A CA 1
ATOM 1554 C C . ILE A 1 191 ? -3.441 -5.622 -10.389 1.00 96.06 191 ILE A C 1
ATOM 1556 O O . ILE A 1 191 ? -2.343 -5.356 -10.886 1.00 96.06 191 ILE A O 1
ATOM 1560 N N . GLU A 1 192 ? -3.789 -6.871 -10.081 1.00 96.81 192 GLU A N 1
ATOM 1561 C CA . GLU A 1 192 ? -2.921 -8.029 -10.318 1.00 96.81 192 GLU A CA 1
ATOM 1562 C C . GLU A 1 192 ? -2.657 -8.261 -11.814 1.00 96.81 192 GLU A C 1
ATOM 1564 O O . GLU A 1 192 ? -1.510 -8.471 -12.228 1.00 96.81 192 GLU A O 1
ATOM 1569 N N . SER A 1 193 ? -3.696 -8.136 -12.643 1.00 96.62 193 SER A N 1
ATOM 1570 C CA . SER A 1 193 ? -3.586 -8.252 -14.101 1.00 96.62 193 SER A CA 1
ATOM 1571 C C . SER A 1 193 ? -2.644 -7.193 -14.676 1.00 96.62 193 SER A C 1
ATOM 1573 O O . SER A 1 193 ? -1.780 -7.507 -15.497 1.00 96.62 193 SER A O 1
ATOM 1575 N N . LEU A 1 194 ? -2.742 -5.947 -14.198 1.00 96.94 194 LEU A N 1
ATOM 1576 C CA . LEU A 1 194 ? -1.860 -4.860 -14.623 1.00 96.94 194 LEU A CA 1
ATOM 1577 C C . LEU A 1 194 ? -0.394 -5.127 -14.247 1.00 96.94 194 LEU A C 1
ATOM 1579 O O . LEU A 1 194 ? 0.494 -4.949 -15.083 1.00 96.94 194 LEU A O 1
ATOM 1583 N N . LYS A 1 195 ? -0.130 -5.594 -13.019 1.00 96.12 195 LYS A N 1
ATOM 1584 C CA . LYS A 1 195 ? 1.227 -5.975 -12.581 1.00 96.12 195 LYS A CA 1
ATOM 1585 C C . LYS A 1 195 ? 1.803 -7.095 -13.450 1.00 96.12 195 LYS A C 1
ATOM 1587 O O . LYS A 1 195 ? 2.957 -7.024 -13.874 1.00 96.12 195 LYS A O 1
ATOM 1592 N N . THR A 1 196 ? 0.989 -8.101 -13.758 1.00 96.06 196 THR A N 1
ATOM 1593 C CA . THR A 1 196 ? 1.390 -9.230 -14.607 1.00 96.06 196 THR A CA 1
ATOM 1594 C C . THR A 1 196 ? 1.730 -8.769 -16.023 1.00 96.06 196 THR A C 1
ATOM 1596 O O . THR A 1 196 ? 2.794 -9.114 -16.541 1.00 96.06 196 THR A O 1
ATOM 1599 N N . ALA A 1 197 ? 0.891 -7.925 -16.628 1.00 96.31 197 ALA A N 1
ATOM 1600 C CA . ALA A 1 197 ? 1.137 -7.367 -17.956 1.00 96.31 197 ALA A CA 1
ATOM 1601 C C . ALA A 1 197 ? 2.441 -6.546 -18.010 1.00 96.31 197 ALA A C 1
ATOM 1603 O O . ALA A 1 197 ? 3.221 -6.678 -18.956 1.00 96.31 197 ALA A O 1
ATOM 1604 N N . GLN A 1 198 ? 2.731 -5.746 -16.975 1.00 94.81 198 GLN A N 1
ATOM 1605 C CA . GLN A 1 198 ? 3.992 -5.000 -16.870 1.00 94.81 198 GLN A CA 1
ATOM 1606 C C . GLN A 1 198 ? 5.215 -5.929 -16.840 1.00 94.81 198 GLN A C 1
ATOM 1608 O O . GLN A 1 198 ? 6.204 -5.677 -17.536 1.00 94.81 198 GLN A O 1
ATOM 1613 N N . GLN A 1 199 ? 5.147 -7.024 -16.079 1.00 94.12 199 GLN A N 1
ATOM 1614 C CA . GLN A 1 199 ? 6.233 -8.002 -16.009 1.00 94.12 199 GLN A CA 1
ATOM 1615 C C . GLN A 1 199 ? 6.411 -8.755 -17.336 1.00 94.12 199 GLN A C 1
ATOM 1617 O O . GLN A 1 199 ? 7.538 -8.924 -17.807 1.00 94.12 199 GLN A O 1
ATOM 1622 N N . GLN A 1 200 ? 5.312 -9.159 -17.978 1.00 95.75 200 GLN A N 1
ATOM 1623 C CA . GLN A 1 200 ? 5.343 -9.811 -19.289 1.00 95.75 200 GLN A CA 1
ATOM 1624 C C . GLN A 1 200 ? 5.940 -8.900 -20.364 1.00 95.75 200 GLN A C 1
ATOM 1626 O O . GLN A 1 200 ? 6.748 -9.359 -21.169 1.00 95.75 200 GLN A O 1
ATOM 1631 N N . LEU A 1 201 ? 5.630 -7.600 -20.343 1.00 94.75 201 LEU A N 1
ATOM 1632 C CA . LEU A 1 201 ? 6.203 -6.633 -21.278 1.00 94.75 201 LEU A CA 1
ATOM 1633 C C . LEU A 1 201 ? 7.737 -6.571 -21.177 1.00 94.75 201 LEU A C 1
ATOM 1635 O O . LEU A 1 201 ? 8.416 -6.464 -22.200 1.00 94.75 201 LEU A O 1
ATOM 1639 N N . LYS A 1 202 ? 8.300 -6.679 -19.965 1.00 90.19 202 LYS A N 1
ATOM 1640 C CA . LYS A 1 202 ? 9.758 -6.733 -19.755 1.00 90.19 202 LYS A CA 1
ATOM 1641 C C . LYS A 1 202 ? 10.372 -7.968 -20.418 1.00 90.19 202 LYS A C 1
ATOM 1643 O O . LYS A 1 202 ? 11.368 -7.843 -21.130 1.00 90.19 202 LYS A O 1
ATOM 1648 N N . VAL A 1 203 ? 9.758 -9.134 -20.223 1.00 93.38 203 VAL A N 1
ATOM 1649 C CA . VAL A 1 203 ? 10.212 -10.403 -20.816 1.00 93.38 203 VAL A CA 1
ATOM 1650 C C . VAL A 1 203 ? 10.081 -10.374 -22.338 1.00 93.38 203 VAL A C 1
ATOM 1652 O O . VAL A 1 203 ? 11.023 -10.724 -23.045 1.00 93.38 203 VAL A O 1
ATOM 1655 N N . TYR A 1 204 ? 8.951 -9.892 -22.859 1.00 93.94 204 TYR A N 1
ATOM 1656 C CA . TYR A 1 204 ? 8.714 -9.796 -24.297 1.00 93.94 204 TYR A CA 1
ATOM 1657 C C . TYR A 1 204 ? 9.747 -8.896 -24.985 1.00 93.94 204 TYR A C 1
ATOM 1659 O O . TYR A 1 204 ? 10.327 -9.289 -25.994 1.00 93.94 204 TYR A O 1
ATOM 1667 N N . ARG A 1 205 ? 10.067 -7.731 -24.402 1.00 91.00 205 ARG A N 1
ATOM 1668 C CA . ARG A 1 205 ? 11.130 -6.848 -24.918 1.00 91.00 205 ARG A CA 1
ATOM 1669 C C . ARG A 1 205 ? 12.479 -7.563 -25.012 1.00 91.00 205 ARG A C 1
ATOM 1671 O O . ARG A 1 205 ? 13.151 -7.453 -26.033 1.00 91.00 205 ARG A O 1
ATOM 1678 N N . GLN A 1 206 ? 12.859 -8.318 -23.982 1.00 91.25 206 GLN A N 1
ATOM 1679 C CA . GLN A 1 206 ? 14.099 -9.100 -23.995 1.00 91.25 206 GLN A CA 1
ATOM 1680 C C . GLN A 1 206 ? 14.074 -10.201 -25.061 1.00 91.25 206 GLN A C 1
ATOM 1682 O O . GLN A 1 206 ? 15.060 -10.382 -25.771 1.00 91.25 206 GLN A O 1
ATOM 1687 N N . ALA A 1 207 ? 12.948 -10.899 -25.221 1.00 93.88 207 ALA A N 1
ATOM 1688 C CA . ALA A 1 207 ? 12.790 -11.938 -26.235 1.00 93.88 207 ALA A CA 1
ATOM 1689 C C . ALA A 1 207 ? 12.864 -11.381 -27.669 1.00 93.88 207 ALA A C 1
ATOM 1691 O O . ALA A 1 207 ? 13.485 -12.001 -28.536 1.00 93.88 207 ALA A O 1
ATOM 1692 N N . VAL A 1 208 ? 12.281 -10.202 -27.916 1.00 95.00 208 VAL A N 1
ATOM 1693 C CA . VAL A 1 208 ? 12.367 -9.505 -29.209 1.00 95.00 208 VAL A CA 1
ATOM 1694 C C . VAL A 1 208 ? 13.806 -9.089 -29.504 1.00 95.00 208 VAL A C 1
ATOM 1696 O O . VAL A 1 208 ? 14.297 -9.379 -30.591 1.00 95.00 208 VAL A O 1
ATOM 1699 N N . LEU A 1 209 ? 14.510 -8.483 -28.538 1.00 92.88 209 LEU A N 1
ATOM 1700 C CA . LEU A 1 209 ? 15.925 -8.125 -28.701 1.00 92.88 209 LEU A CA 1
ATOM 1701 C C . LEU A 1 209 ? 16.781 -9.362 -28.971 1.00 92.88 209 LEU A C 1
ATOM 1703 O O . LEU A 1 209 ? 17.530 -9.385 -29.942 1.00 92.88 209 LEU A O 1
ATOM 1707 N N . LYS A 1 210 ? 16.613 -10.426 -28.179 1.00 91.69 210 LYS A N 1
ATOM 1708 C CA . LYS A 1 210 ? 17.302 -11.700 -28.406 1.00 91.69 210 LYS A CA 1
ATOM 1709 C C . LYS A 1 210 ? 17.047 -12.224 -29.821 1.00 91.69 210 LYS A C 1
ATOM 1711 O O . LYS A 1 210 ? 17.986 -12.548 -30.534 1.00 91.69 210 LYS A O 1
ATOM 1716 N N . SER A 1 211 ? 15.793 -12.226 -30.269 1.00 92.81 211 SER A N 1
ATOM 1717 C CA . SER A 1 211 ? 15.437 -12.666 -31.624 1.00 92.81 211 SER A CA 1
ATOM 1718 C C . SER A 1 211 ? 16.048 -11.782 -32.717 1.00 92.81 211 SER A C 1
ATOM 1720 O O . SER A 1 211 ? 16.402 -12.285 -33.784 1.00 92.81 211 SER A O 1
ATOM 1722 N N . ALA A 1 212 ? 16.182 -10.476 -32.471 1.00 92.81 212 ALA A N 1
ATOM 1723 C CA . ALA A 1 212 ? 16.832 -9.547 -33.390 1.00 92.81 212 ALA A CA 1
ATOM 1724 C C . ALA A 1 212 ? 18.332 -9.852 -33.530 1.00 92.81 212 ALA A C 1
ATOM 1726 O O . ALA A 1 212 ? 18.818 -9.996 -34.651 1.00 92.81 212 ALA A O 1
ATOM 1727 N N . PHE A 1 213 ? 19.040 -10.014 -32.408 1.00 91.00 213 PHE A N 1
ATOM 1728 C CA . PHE A 1 213 ? 20.489 -10.251 -32.377 1.00 91.00 213 PHE A CA 1
ATOM 1729 C C . PHE A 1 213 ? 20.896 -11.704 -32.674 1.00 91.00 213 PHE A C 1
ATOM 1731 O O . PHE A 1 213 ? 22.040 -11.949 -33.026 1.00 91.00 213 PHE A O 1
ATOM 1738 N N . GLU A 1 214 ? 19.962 -12.657 -32.644 1.00 90.94 214 GLU A N 1
ATOM 1739 C CA . GLU A 1 214 ? 20.128 -13.995 -33.243 1.00 90.94 214 GLU A CA 1
ATOM 1740 C C . GLU A 1 214 ? 19.778 -14.006 -34.748 1.00 90.94 214 GLU A C 1
ATOM 1742 O O . GLU A 1 214 ? 19.752 -15.054 -35.394 1.00 90.94 214 GLU A O 1
ATOM 1747 N N . GLY A 1 215 ? 19.434 -12.847 -35.323 1.00 90.56 215 GLY A N 1
ATOM 1748 C CA . GLY A 1 215 ? 19.125 -12.682 -36.743 1.00 90.56 215 GLY A CA 1
ATOM 1749 C C . GLY A 1 215 ? 17.834 -13.359 -37.208 1.00 90.56 215 GLY A C 1
ATOM 1750 O O . GLY A 1 215 ? 17.651 -13.539 -38.418 1.00 90.56 215 GLY A O 1
ATOM 1751 N N . LYS A 1 216 ? 16.932 -13.725 -36.283 1.00 92.44 216 LYS A N 1
ATOM 1752 C CA . LYS A 1 216 ? 15.623 -14.325 -36.596 1.00 92.44 216 LYS A CA 1
ATOM 1753 C C . LYS A 1 216 ? 14.700 -13.319 -37.274 1.00 92.44 216 LYS A C 1
ATOM 1755 O O . LYS A 1 216 ? 14.044 -13.668 -38.250 1.00 92.44 216 LYS A O 1
ATOM 1760 N N . LEU A 1 217 ? 14.705 -12.066 -36.811 1.00 93.75 217 LEU A N 1
ATOM 1761 C CA . LEU A 1 217 ? 13.848 -11.009 -37.368 1.00 93.75 217 LEU A CA 1
ATOM 1762 C C . LEU A 1 217 ? 14.260 -10.569 -38.783 1.00 93.75 217 LEU A C 1
ATOM 1764 O O . LEU A 1 217 ? 13.447 -10.009 -39.507 1.00 93.75 217 LEU A O 1
ATOM 1768 N N . THR A 1 218 ? 15.506 -10.826 -39.193 1.00 92.56 218 THR A N 1
ATOM 1769 C CA . THR A 1 218 ? 16.042 -10.421 -40.506 1.00 92.56 218 THR A CA 1
ATOM 1770 C C . THR A 1 218 ? 16.287 -11.597 -41.451 1.00 92.56 218 THR A C 1
ATOM 1772 O O . THR A 1 218 ? 16.814 -11.394 -42.543 1.00 92.56 218 THR A O 1
ATOM 1775 N N . LYS A 1 219 ? 15.910 -12.827 -41.068 1.00 92.19 219 LYS A N 1
ATOM 1776 C CA . LYS A 1 219 ? 16.215 -14.060 -41.817 1.00 92.19 219 LYS A CA 1
ATOM 1777 C C . LYS A 1 219 ? 15.771 -13.990 -43.282 1.00 92.19 219 LYS A C 1
ATOM 1779 O O . LYS A 1 219 ? 16.576 -14.246 -44.172 1.00 92.19 219 LYS A O 1
ATOM 1784 N N . GLU A 1 220 ? 14.521 -13.605 -43.536 1.00 91.81 220 GLU A N 1
ATOM 1785 C CA . GLU A 1 220 ? 13.984 -13.492 -44.901 1.00 91.81 220 GLU A CA 1
ATOM 1786 C C . GLU A 1 220 ? 14.652 -12.373 -45.703 1.00 91.81 220 GLU A C 1
ATOM 1788 O O . GLU A 1 220 ? 14.966 -12.540 -46.880 1.00 91.81 220 GLU A O 1
ATOM 1793 N N . TRP A 1 221 ? 14.894 -11.223 -45.066 1.00 91.06 221 TRP A N 1
ATOM 1794 C CA . TRP A 1 221 ? 15.572 -10.105 -45.713 1.00 91.06 221 TRP A CA 1
ATOM 1795 C C . TRP A 1 221 ? 16.992 -10.494 -46.135 1.00 91.06 221 TRP A C 1
ATOM 1797 O O . TRP A 1 221 ? 17.349 -10.247 -47.284 1.00 91.06 221 TRP A O 1
ATOM 1807 N N . ARG A 1 222 ? 17.755 -11.179 -45.270 1.00 90.69 222 ARG A N 1
ATOM 1808 C CA . ARG A 1 222 ? 19.108 -11.668 -45.589 1.00 90.69 222 ARG A CA 1
ATOM 1809 C C . ARG A 1 222 ? 19.105 -12.707 -46.707 1.00 90.69 222 ARG A C 1
ATOM 1811 O O . ARG A 1 222 ? 19.964 -12.646 -47.574 1.00 90.69 222 ARG A O 1
ATOM 1818 N N . GLY A 1 223 ? 18.102 -13.587 -46.755 1.00 89.00 223 GLY A N 1
ATOM 1819 C CA . GLY A 1 223 ? 17.938 -14.530 -47.869 1.00 89.00 223 GLY A CA 1
ATOM 1820 C C . GLY A 1 223 ? 17.761 -13.850 -49.234 1.00 89.00 223 GLY A C 1
ATOM 1821 O O . GLY A 1 223 ? 18.179 -14.400 -50.246 1.00 89.00 223 GLY A O 1
ATOM 1822 N N . ARG A 1 224 ? 17.190 -12.637 -49.267 1.00 91.25 224 ARG A N 1
ATOM 1823 C CA . ARG A 1 224 ? 17.047 -11.821 -50.488 1.00 91.25 224 ARG A CA 1
ATOM 1824 C C . ARG A 1 224 ? 18.239 -10.900 -50.775 1.00 91.25 224 ARG A C 1
ATOM 1826 O O . ARG A 1 224 ? 18.274 -10.301 -51.842 1.00 91.25 224 ARG A O 1
ATOM 1833 N N . HIS A 1 225 ? 19.181 -10.767 -49.842 1.00 88.25 225 HIS A N 1
ATOM 1834 C CA . HIS A 1 225 ? 20.340 -9.873 -49.954 1.00 88.25 225 HIS A CA 1
ATOM 1835 C C . HIS A 1 225 ? 21.637 -10.598 -49.543 1.00 88.25 225 HIS A C 1
ATOM 1837 O O . HIS A 1 225 ? 22.286 -10.175 -48.583 1.00 88.25 225 HIS A O 1
ATOM 1843 N N . PRO A 1 226 ? 22.019 -11.691 -50.231 1.00 83.44 226 PRO A N 1
ATOM 1844 C CA . PRO A 1 226 ? 23.164 -12.518 -49.840 1.00 83.44 226 PRO A CA 1
ATOM 1845 C C . PRO A 1 226 ? 24.507 -11.775 -49.917 1.00 83.44 226 PRO A C 1
ATOM 1847 O O . PRO A 1 226 ? 25.407 -12.075 -49.141 1.00 83.44 226 PRO A O 1
ATOM 1850 N N . ASP A 1 227 ? 24.619 -10.761 -50.780 1.00 82.50 227 ASP A N 1
ATOM 1851 C CA . ASP A 1 227 ? 25.862 -10.004 -50.996 1.00 82.50 227 ASP A CA 1
ATOM 1852 C C . ASP A 1 227 ? 26.169 -8.993 -49.871 1.00 82.50 227 ASP A C 1
ATOM 1854 O O . ASP A 1 227 ? 27.215 -8.344 -49.864 1.00 82.50 227 ASP A O 1
ATOM 1858 N N . ARG A 1 228 ? 25.256 -8.815 -48.905 1.00 79.00 228 ARG A N 1
ATOM 1859 C CA . ARG A 1 228 ? 25.444 -7.919 -47.752 1.00 79.00 228 ARG A CA 1
ATOM 1860 C C . ARG A 1 228 ? 26.155 -8.660 -46.621 1.00 79.00 228 ARG A C 1
ATOM 1862 O O . ARG A 1 228 ? 25.525 -9.098 -45.659 1.00 79.00 228 ARG A O 1
ATOM 1869 N N . VAL A 1 229 ? 27.473 -8.761 -46.744 1.00 78.12 229 VAL A N 1
ATOM 1870 C CA . VAL A 1 229 ? 28.365 -9.333 -45.727 1.00 78.12 229 VAL A CA 1
ATOM 1871 C C . VAL A 1 229 ? 29.157 -8.244 -45.001 1.00 78.12 229 VAL A C 1
ATOM 1873 O O . VAL A 1 229 ? 29.350 -7.144 -45.520 1.00 78.12 229 VAL A O 1
ATOM 1876 N N . VAL A 1 230 ? 29.590 -8.535 -43.773 1.00 82.06 230 VAL A N 1
ATOM 1877 C CA . VAL A 1 230 ? 30.514 -7.665 -43.028 1.00 82.06 230 VAL A CA 1
ATOM 1878 C C . VAL A 1 230 ? 31.850 -7.582 -43.778 1.00 82.06 230 VAL A C 1
ATOM 1880 O O . VAL A 1 230 ? 32.323 -8.607 -44.269 1.00 82.06 230 VAL A O 1
ATOM 1883 N N . SER A 1 231 ? 32.453 -6.384 -43.840 1.00 81.38 231 SER A N 1
ATOM 1884 C CA . SER A 1 231 ? 33.734 -6.142 -44.529 1.00 81.38 231 SER A CA 1
ATOM 1885 C C . SER A 1 231 ? 34.803 -7.183 -44.166 1.00 81.38 231 SER A C 1
ATOM 1887 O O . SER A 1 231 ? 34.866 -7.676 -43.031 1.00 81.38 231 SER A O 1
ATOM 1889 N N . GLU A 1 232 ? 35.653 -7.519 -45.135 1.00 80.12 232 GLU A N 1
ATOM 1890 C CA . GLU A 1 232 ? 36.789 -8.425 -44.942 1.00 80.12 232 GLU A CA 1
ATOM 1891 C C . GLU A 1 232 ? 37.833 -7.841 -43.986 1.00 80.12 232 GLU A C 1
ATOM 1893 O O . GLU A 1 232 ? 38.419 -8.598 -43.216 1.00 80.12 232 GLU A O 1
ATOM 1898 N N . ASP A 1 233 ? 37.959 -6.511 -43.944 1.00 83.38 233 ASP A N 1
ATOM 1899 C CA . ASP A 1 233 ? 38.898 -5.791 -43.072 1.00 83.38 233 ASP A CA 1
ATOM 1900 C C . ASP A 1 233 ? 38.574 -5.934 -41.576 1.00 83.38 233 ASP A C 1
ATOM 1902 O O . ASP A 1 233 ? 39.422 -5.676 -40.724 1.00 83.38 233 ASP A O 1
ATOM 1906 N N . ILE A 1 234 ? 37.346 -6.345 -41.233 1.00 83.12 234 ILE A N 1
ATOM 1907 C CA . ILE A 1 234 ? 36.942 -6.552 -39.843 1.00 83.12 234 ILE A CA 1
ATOM 1908 C C . ILE A 1 234 ? 37.345 -7.958 -39.394 1.00 83.12 234 ILE A C 1
ATOM 1910 O O . ILE A 1 234 ? 36.851 -8.972 -39.914 1.00 83.12 234 ILE A O 1
ATOM 1914 N N . VAL A 1 235 ? 38.214 -7.987 -38.383 1.00 84.75 235 VAL A N 1
ATOM 1915 C CA . VAL A 1 235 ? 38.736 -9.203 -37.757 1.00 84.75 235 VAL A CA 1
ATOM 1916 C C . VAL A 1 235 ? 37.637 -9.893 -36.951 1.00 84.75 235 VAL A C 1
ATOM 1918 O O . VAL A 1 235 ? 37.027 -9.306 -36.058 1.00 84.75 235 VAL A O 1
ATOM 1921 N N . GLU A 1 236 ? 37.391 -11.161 -37.274 1.00 87.12 236 GLU A N 1
ATOM 1922 C CA . GLU A 1 236 ? 36.449 -12.000 -36.540 1.00 87.12 236 GLU A CA 1
ATOM 1923 C C . GLU A 1 236 ? 37.065 -12.509 -35.230 1.00 87.12 236 GLU A C 1
ATOM 1925 O O . GLU A 1 236 ? 38.149 -13.098 -35.224 1.00 87.12 236 GLU A O 1
ATOM 1930 N N . GLU A 1 237 ? 36.343 -12.331 -34.126 1.00 88.25 237 GLU A N 1
ATOM 1931 C CA . GLU A 1 237 ? 36.688 -12.904 -32.831 1.00 88.25 237 GLU A CA 1
ATOM 1932 C C . GLU A 1 237 ? 36.337 -14.394 -32.803 1.00 88.25 237 GLU A C 1
ATOM 1934 O O . GLU A 1 237 ? 35.184 -14.787 -32.986 1.00 88.25 237 GLU A O 1
ATOM 1939 N N . LYS A 1 238 ? 37.339 -15.228 -32.517 1.00 81.50 238 LYS A N 1
ATOM 1940 C CA . LYS A 1 238 ? 37.198 -16.684 -32.422 1.00 81.50 238 LYS A CA 1
ATOM 1941 C C . LYS A 1 238 ? 37.343 -17.127 -30.972 1.00 81.50 238 LYS A C 1
ATOM 1943 O O . LYS A 1 238 ? 38.379 -17.650 -30.573 1.00 81.50 238 LYS A O 1
ATOM 1948 N N . ASP A 1 239 ? 36.298 -16.898 -30.188 1.00 84.00 239 ASP A N 1
ATOM 1949 C CA . ASP A 1 239 ? 36.173 -17.406 -28.821 1.00 84.00 239 ASP A CA 1
ATOM 1950 C C . ASP A 1 239 ? 35.192 -18.587 -28.820 1.00 84.00 239 ASP A C 1
ATOM 1952 O O . ASP A 1 239 ? 34.079 -18.493 -29.337 1.00 84.00 239 ASP A O 1
ATOM 1956 N N . SER A 1 240 ? 35.618 -19.721 -28.258 1.00 79.56 240 SER A N 1
ATOM 1957 C CA . SER A 1 240 ? 34.849 -20.971 -28.233 1.00 79.56 240 SER A CA 1
ATOM 1958 C C . SER A 1 240 ? 33.583 -20.911 -27.372 1.00 79.56 240 SER A C 1
ATOM 1960 O O . SER A 1 240 ? 32.739 -21.799 -27.472 1.00 79.56 240 SER A O 1
ATOM 1962 N N . SER A 1 241 ? 33.439 -19.884 -26.531 1.00 87.56 241 SER A N 1
ATOM 1963 C CA . SER A 1 241 ? 32.226 -19.616 -25.754 1.00 87.56 241 SER A CA 1
ATOM 1964 C C . SER A 1 241 ? 31.153 -18.854 -26.539 1.00 87.56 241 SER A C 1
ATOM 1966 O O . SER A 1 241 ? 30.001 -18.787 -26.099 1.00 87.56 241 SER A O 1
ATOM 1968 N N . LEU A 1 242 ? 31.503 -18.285 -27.696 1.00 83.94 242 LEU A N 1
ATOM 1969 C CA . LEU A 1 242 ? 30.575 -17.538 -28.533 1.00 83.94 242 LEU A CA 1
ATOM 1970 C C . LEU A 1 242 ? 29.727 -18.496 -29.378 1.00 83.94 242 LEU A C 1
ATOM 1972 O O . LEU A 1 242 ? 30.218 -19.463 -29.955 1.00 83.94 242 LEU A O 1
ATOM 1976 N N . GLY A 1 243 ? 28.421 -18.235 -29.424 1.00 84.12 243 GLY A N 1
ATOM 1977 C CA . GLY A 1 243 ? 27.469 -19.072 -30.153 1.00 84.12 243 GLY A CA 1
ATOM 1978 C C . GLY A 1 243 ? 27.564 -18.920 -31.672 1.00 84.12 243 GLY A C 1
ATOM 1979 O O . GLY A 1 243 ? 28.220 -18.017 -32.192 1.00 84.12 243 GLY A O 1
ATOM 1980 N N . GLU A 1 244 ? 26.847 -19.782 -32.391 1.00 85.75 244 GLU A N 1
ATOM 1981 C CA . GLU A 1 244 ? 26.727 -19.683 -33.846 1.00 85.75 244 GLU A CA 1
ATOM 1982 C C . GLU A 1 244 ? 26.007 -18.395 -34.258 1.00 85.75 244 GLU A C 1
ATOM 1984 O O . GLU A 1 244 ? 24.976 -18.020 -33.689 1.00 85.75 244 GLU A O 1
ATOM 1989 N N . LEU A 1 245 ? 26.539 -17.735 -35.286 1.00 88.81 245 LEU A N 1
ATOM 1990 C CA . LEU A 1 245 ? 25.921 -16.569 -35.895 1.00 88.81 245 LEU A CA 1
ATOM 1991 C C . LEU A 1 245 ? 25.285 -16.914 -37.239 1.00 88.81 245 LEU A C 1
ATOM 1993 O O . LEU A 1 245 ? 25.687 -17.859 -37.921 1.00 88.81 245 LEU A O 1
ATOM 1997 N N . PRO A 1 246 ? 24.300 -16.119 -37.673 1.00 89.12 246 PRO A N 1
ATOM 1998 C CA . PRO A 1 246 ? 23.784 -16.257 -39.015 1.00 89.12 246 PRO A CA 1
ATOM 1999 C C . PRO A 1 246 ? 24.835 -15.971 -40.098 1.00 89.12 246 PRO A C 1
ATOM 2001 O O . PRO A 1 246 ? 25.717 -15.140 -39.918 1.00 89.12 246 PRO A O 1
ATOM 2004 N N . SER A 1 247 ? 24.674 -16.590 -41.273 1.00 83.69 247 SER A N 1
ATOM 2005 C CA . SER A 1 247 ? 25.568 -16.356 -42.419 1.00 83.69 247 SER A CA 1
ATOM 2006 C C . SER A 1 247 ? 25.739 -14.859 -42.733 1.00 83.69 247 SER A C 1
ATOM 2008 O O . SER A 1 247 ? 24.756 -14.103 -42.744 1.00 83.69 247 SER A O 1
ATOM 2010 N N . GLY A 1 248 ? 26.996 -14.458 -42.954 1.00 84.44 248 GLY A N 1
ATOM 2011 C CA . GLY A 1 248 ? 27.426 -13.085 -43.231 1.00 84.44 248 GLY A CA 1
ATOM 2012 C C . GLY A 1 248 ? 27.720 -12.232 -41.992 1.00 84.44 248 GLY A C 1
ATOM 2013 O O . GLY A 1 248 ? 28.206 -11.114 -42.147 1.00 84.44 248 GLY A O 1
ATOM 2014 N N . TRP A 1 249 ? 27.430 -12.728 -40.783 1.00 89.88 249 TRP A N 1
ATOM 2015 C CA . TRP A 1 249 ? 27.732 -12.046 -39.521 1.00 89.88 249 TRP A CA 1
ATOM 2016 C C . TRP A 1 249 ? 29.061 -12.548 -38.956 1.00 89.88 249 TRP A C 1
ATOM 2018 O O . TRP A 1 249 ? 29.423 -13.703 -39.158 1.00 89.88 249 TRP A O 1
ATOM 2028 N N . LYS A 1 250 ? 29.765 -11.679 -38.229 1.00 90.19 250 LYS A N 1
ATOM 2029 C CA . LYS A 1 250 ? 31.024 -11.988 -37.545 1.00 90.19 250 LYS A CA 1
ATOM 2030 C C . LYS A 1 250 ? 30.920 -11.541 -36.092 1.00 90.19 250 LYS A C 1
ATOM 2032 O O . LYS A 1 250 ? 30.369 -10.470 -35.823 1.00 90.19 250 LYS A O 1
ATOM 2037 N N . TRP A 1 251 ? 31.468 -12.324 -35.168 1.00 91.56 251 TRP A N 1
ATOM 2038 C CA . TRP A 1 251 ? 31.757 -11.813 -33.831 1.00 91.56 251 TRP A CA 1
ATOM 2039 C C . TRP A 1 251 ? 32.916 -10.832 -33.930 1.00 91.56 251 TRP A C 1
ATOM 2041 O O . TRP A 1 251 ? 33.888 -11.101 -34.624 1.00 91.56 251 TRP A O 1
ATOM 2051 N N . VAL A 1 252 ? 32.813 -9.684 -33.268 1.00 91.25 252 VAL A N 1
ATOM 2052 C CA . VAL A 1 252 ? 33.836 -8.632 -33.322 1.00 91.25 252 VAL A CA 1
ATOM 2053 C C . VAL A 1 252 ? 34.005 -8.037 -31.935 1.00 91.25 252 VAL A C 1
ATOM 2055 O O . VAL A 1 252 ? 33.039 -7.933 -31.172 1.00 91.25 252 VAL A O 1
ATOM 2058 N N . ARG A 1 253 ? 35.226 -7.629 -31.587 1.00 88.75 253 ARG A N 1
ATOM 2059 C CA . ARG A 1 253 ? 35.442 -6.877 -30.349 1.00 88.75 253 ARG A CA 1
ATOM 2060 C C . ARG A 1 253 ? 34.884 -5.473 -30.519 1.00 88.75 253 ARG A C 1
ATOM 2062 O O . ARG A 1 253 ? 35.049 -4.859 -31.566 1.00 88.75 253 ARG A O 1
ATOM 2069 N N . LEU A 1 254 ? 34.281 -4.931 -29.460 1.00 86.81 254 LEU A N 1
ATOM 2070 C CA . LEU A 1 254 ? 33.720 -3.577 -29.496 1.00 86.81 254 LEU A CA 1
ATOM 2071 C C . LEU A 1 254 ? 34.770 -2.528 -29.904 1.00 86.81 254 LEU A C 1
ATOM 2073 O O . LEU A 1 254 ? 34.433 -1.588 -30.608 1.00 86.81 254 LEU A O 1
ATOM 2077 N N . GLY A 1 255 ? 36.035 -2.727 -29.513 1.00 86.56 255 GLY A N 1
ATOM 2078 C CA . GLY A 1 255 ? 37.165 -1.874 -29.899 1.00 86.56 255 GLY A CA 1
ATOM 2079 C C . GLY A 1 255 ? 37.409 -1.766 -31.409 1.00 86.56 255 GLY A C 1
ATOM 2080 O O . GLY A 1 255 ? 37.932 -0.751 -31.842 1.00 86.56 255 GLY A O 1
ATOM 2081 N N . GLU A 1 256 ? 36.988 -2.757 -32.199 1.00 85.88 256 GLU A N 1
ATOM 2082 C CA . GLU A 1 256 ? 37.140 -2.758 -33.664 1.00 85.88 256 GLU A CA 1
ATOM 2083 C C . GLU A 1 256 ? 36.049 -1.938 -34.370 1.00 85.88 256 GLU A C 1
ATOM 2085 O O . GLU A 1 256 ? 36.182 -1.595 -35.541 1.00 85.88 256 GLU A O 1
ATOM 2090 N N . VAL A 1 257 ? 34.943 -1.642 -33.677 1.00 87.12 257 VAL A N 1
ATOM 2091 C CA . VAL A 1 257 ? 33.771 -0.946 -34.242 1.00 87.12 257 VAL A CA 1
ATOM 2092 C C . VAL A 1 257 ? 33.503 0.408 -33.588 1.00 87.12 257 VAL A C 1
ATOM 2094 O O . VAL A 1 257 ? 32.496 1.050 -33.884 1.00 87.12 257 VAL A O 1
ATOM 2097 N N . ILE A 1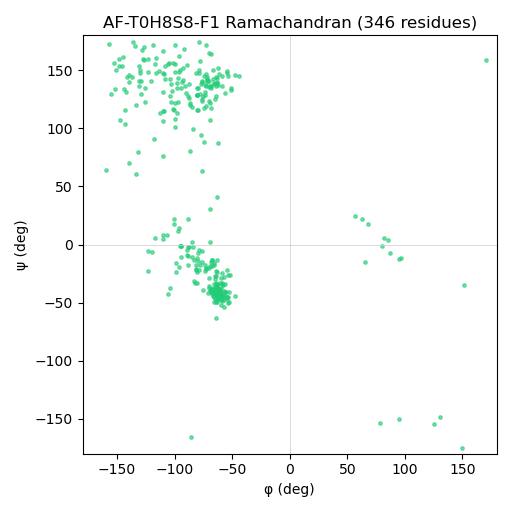 258 ? 34.388 0.851 -32.694 1.00 86.56 258 ILE A N 1
ATOM 2098 C CA . ILE A 1 258 ? 34.360 2.190 -32.103 1.00 86.56 258 ILE A CA 1
ATOM 2099 C C . ILE A 1 258 ? 35.669 2.897 -32.436 1.00 86.56 258 ILE A C 1
ATOM 2101 O O . ILE A 1 258 ? 36.726 2.282 -32.377 1.00 86.56 258 ILE A O 1
ATOM 2105 N N . GLU A 1 259 ? 35.616 4.194 -32.742 1.00 79.94 259 GLU A N 1
ATOM 2106 C CA . GLU A 1 259 ? 36.840 4.954 -33.016 1.00 79.94 259 GLU A CA 1
ATOM 2107 C C . GLU A 1 259 ? 37.726 5.019 -31.765 1.00 79.94 259 GLU A C 1
ATOM 2109 O O . GLU A 1 259 ? 38.829 4.483 -31.758 1.00 79.94 259 GLU A O 1
ATOM 2114 N N . GLN A 1 260 ? 37.243 5.642 -30.682 1.00 74.94 260 GLN A N 1
ATOM 2115 C CA . GLN A 1 260 ? 37.933 5.704 -29.390 1.00 74.94 260 GLN A CA 1
ATOM 2116 C C . GLN A 1 260 ? 36.929 5.920 -28.244 1.00 74.94 260 GLN A C 1
ATOM 2118 O O . GLN A 1 260 ? 36.145 6.873 -28.297 1.00 74.94 260 GLN A O 1
ATOM 2123 N N . PRO A 1 261 ? 36.964 5.115 -27.164 1.00 80.00 261 PRO A N 1
ATOM 2124 C CA . PRO A 1 261 ? 36.193 5.412 -25.965 1.00 80.00 261 PRO A CA 1
ATOM 2125 C C . PRO A 1 261 ? 36.781 6.648 -25.277 1.00 80.00 261 PRO A C 1
ATOM 2127 O O . PRO A 1 261 ? 37.950 6.667 -24.889 1.00 80.00 261 PRO A O 1
ATOM 2130 N N . ARG A 1 262 ? 35.969 7.690 -25.104 1.00 82.44 262 ARG A N 1
ATOM 2131 C CA . ARG A 1 262 ? 36.375 8.906 -24.387 1.00 82.44 262 ARG A CA 1
ATOM 2132 C C . ARG A 1 262 ? 35.920 8.837 -22.934 1.00 82.44 262 ARG A C 1
ATOM 2134 O O . ARG A 1 262 ? 35.007 8.085 -22.604 1.00 82.44 262 ARG A O 1
ATOM 2141 N N . TYR A 1 263 ? 36.517 9.665 -22.077 1.00 81.88 263 TYR A N 1
ATOM 2142 C CA . TYR A 1 263 ? 36.010 9.958 -20.731 1.00 81.88 263 TYR A CA 1
ATOM 2143 C C . TYR A 1 263 ? 35.472 11.390 -20.668 1.00 81.88 263 TYR A C 1
ATOM 2145 O O . TYR A 1 263 ? 35.967 12.271 -21.368 1.00 81.88 263 TYR A O 1
ATOM 2153 N N . GLY A 1 264 ? 34.429 11.607 -19.867 1.00 81.62 264 GLY A N 1
ATOM 2154 C CA . GLY A 1 264 ? 33.835 12.926 -19.688 1.00 81.62 264 GLY A CA 1
ATOM 2155 C C . GLY A 1 264 ? 34.542 13.728 -18.606 1.00 81.62 264 GLY A C 1
ATOM 2156 O O . GLY A 1 264 ? 35.624 13.370 -18.138 1.00 81.62 264 GLY A O 1
ATOM 2157 N N . THR A 1 265 ? 33.906 14.808 -18.164 1.00 80.25 265 THR A N 1
ATOM 2158 C CA . THR A 1 265 ? 34.487 15.702 -17.155 1.00 80.25 265 THR A CA 1
ATOM 2159 C C . THR A 1 265 ? 34.069 15.355 -15.725 1.00 80.25 265 THR A C 1
ATOM 2161 O O . THR A 1 265 ? 32.899 15.070 -15.468 1.00 80.25 265 THR A O 1
ATOM 2164 N N . SER A 1 266 ? 35.004 15.447 -14.769 1.00 81.50 266 SER A N 1
ATOM 2165 C CA . SER A 1 266 ? 34.727 15.383 -13.322 1.00 81.50 266 SER A CA 1
ATOM 2166 C C . SER A 1 266 ? 34.598 16.754 -12.657 1.00 81.50 266 SER A C 1
ATOM 2168 O O . SER A 1 266 ? 34.658 16.854 -11.428 1.00 81.50 266 SER A O 1
ATOM 2170 N N . LYS A 1 267 ? 34.460 17.822 -13.450 1.00 87.25 267 LYS A N 1
ATOM 2171 C CA . LYS A 1 267 ? 34.340 19.191 -12.948 1.00 87.25 267 LYS A CA 1
ATOM 2172 C C . LYS A 1 267 ? 33.079 19.342 -12.097 1.00 87.25 267 LYS A C 1
ATOM 2174 O O . LYS A 1 267 ? 32.005 18.837 -12.431 1.00 87.25 267 LYS A O 1
ATOM 2179 N N . LYS A 1 268 ? 33.204 20.033 -10.962 1.00 86.94 268 LYS A N 1
ATOM 2180 C CA . LYS A 1 268 ? 32.068 20.287 -10.070 1.00 86.94 268 LYS A CA 1
ATOM 2181 C C . LYS A 1 268 ? 31.055 21.182 -10.790 1.00 86.94 268 LYS A C 1
ATOM 2183 O O . LYS A 1 268 ? 31.411 22.261 -11.248 1.00 86.94 268 LYS A O 1
ATOM 2188 N N . CYS A 1 269 ? 29.806 20.726 -10.862 1.00 89.12 269 CYS A N 1
ATOM 2189 C CA . CYS A 1 269 ? 28.717 21.434 -11.535 1.00 89.12 269 CYS A CA 1
ATOM 2190 C C . CYS A 1 269 ? 27.643 21.895 -10.538 1.00 89.12 269 CYS A C 1
ATOM 2192 O O . CYS A 1 269 ? 27.367 21.213 -9.541 1.00 89.12 269 CYS A O 1
ATOM 2194 N N . GLU A 1 270 ? 26.991 23.015 -10.842 1.00 91.06 270 GLU A N 1
ATOM 2195 C CA . GLU A 1 270 ? 26.002 23.685 -9.991 1.00 91.06 270 GLU A CA 1
ATOM 2196 C C . GLU A 1 270 ? 24.692 23.978 -10.740 1.00 91.06 270 GLU A C 1
ATOM 2198 O O . GLU A 1 270 ? 24.611 23.867 -11.960 1.00 91.06 270 GLU A O 1
ATOM 2203 N N . TYR A 1 271 ? 23.641 24.338 -10.000 1.00 91.88 271 TYR A N 1
ATOM 2204 C CA . TYR A 1 271 ? 22.315 24.646 -10.558 1.00 91.88 271 TYR A CA 1
ATOM 2205 C C . TYR A 1 271 ? 22.133 26.107 -10.983 1.00 91.88 271 TYR A C 1
ATOM 2207 O O . TYR A 1 271 ? 21.089 26.470 -11.516 1.00 91.88 271 TYR A O 1
ATOM 2215 N N . ASN A 1 272 ? 23.141 26.950 -10.773 1.00 87.88 272 ASN A N 1
ATOM 2216 C CA . ASN A 1 272 ? 23.075 28.394 -11.007 1.00 87.88 272 ASN A CA 1
ATOM 2217 C C . ASN A 1 272 ? 22.990 28.799 -12.495 1.00 87.88 272 ASN A C 1
ATOM 2219 O O . ASN A 1 272 ? 22.943 29.990 -12.783 1.00 87.88 272 ASN A O 1
ATOM 2223 N N . ARG A 1 273 ? 22.939 27.835 -13.431 1.00 87.12 273 ARG A N 1
ATOM 2224 C CA . ARG A 1 273 ? 22.859 28.046 -14.890 1.00 87.12 273 ARG A CA 1
ATOM 2225 C C . ARG A 1 273 ? 23.995 28.899 -15.468 1.00 87.12 273 ARG A C 1
ATOM 2227 O O . ARG A 1 273 ? 23.839 29.498 -16.527 1.00 87.12 273 ARG A O 1
ATOM 2234 N N . ILE A 1 274 ? 25.146 28.944 -14.794 1.00 88.56 274 ILE A N 1
ATOM 2235 C CA . ILE A 1 274 ? 26.322 29.691 -15.246 1.00 88.56 274 ILE A CA 1
ATOM 2236 C C . ILE A 1 274 ? 27.288 28.746 -15.968 1.00 88.56 274 ILE A C 1
ATOM 2238 O O . ILE A 1 274 ? 27.785 27.782 -15.383 1.00 88.56 274 ILE A O 1
ATOM 2242 N N . GLY A 1 275 ? 27.612 29.070 -17.222 1.00 90.56 275 GLY A N 1
ATOM 2243 C CA . GLY A 1 275 ? 28.519 28.291 -18.068 1.00 90.56 275 GLY A CA 1
ATOM 2244 C C . GLY A 1 275 ? 27.783 27.307 -18.981 1.00 90.56 275 GLY A C 1
ATOM 2245 O O . GLY A 1 275 ? 26.657 27.569 -19.402 1.00 90.56 275 GLY A O 1
ATOM 2246 N N . LYS A 1 276 ? 28.423 26.184 -19.315 1.00 92.06 276 LYS A N 1
ATOM 2247 C CA . LYS A 1 276 ? 27.884 25.169 -20.232 1.00 92.06 276 LYS A CA 1
ATOM 2248 C C . LYS A 1 276 ? 27.142 24.088 -19.445 1.00 92.06 276 LYS A C 1
ATOM 2250 O O . LYS A 1 276 ? 27.566 23.716 -18.350 1.00 92.06 276 LYS A O 1
ATOM 2255 N N . ALA A 1 277 ? 26.029 23.608 -19.994 1.00 93.00 277 ALA A N 1
ATOM 2256 C CA . ALA A 1 277 ? 25.255 22.513 -19.418 1.00 93.00 277 ALA A CA 1
ATOM 2257 C C . ALA A 1 277 ? 26.009 21.184 -19.539 1.00 93.00 277 ALA A C 1
ATOM 2259 O O . ALA A 1 277 ? 26.633 20.902 -20.562 1.00 93.00 277 ALA A O 1
ATOM 2260 N N . VAL A 1 278 ? 25.924 20.369 -18.491 1.00 93.06 278 VAL A N 1
ATOM 2261 C CA . VAL A 1 278 ? 26.644 19.104 -18.360 1.00 93.06 278 VAL A CA 1
ATOM 2262 C C . VAL A 1 278 ? 25.649 17.990 -18.059 1.00 93.06 278 VAL A C 1
ATOM 2264 O O . VAL A 1 278 ? 24.920 18.040 -17.061 1.00 93.06 278 VAL A O 1
ATOM 2267 N N . LEU A 1 279 ? 25.639 16.972 -18.916 1.00 92.25 279 LEU A N 1
ATOM 2268 C CA . LEU A 1 279 ? 24.899 15.735 -18.703 1.00 92.25 279 LEU A CA 1
ATOM 2269 C C . LEU A 1 279 ? 25.494 14.972 -17.522 1.00 92.25 279 LEU A C 1
ATOM 2271 O O . LEU A 1 279 ? 26.680 15.057 -17.231 1.00 92.25 279 LEU A O 1
ATOM 2275 N N . ARG A 1 280 ? 24.675 14.204 -16.818 1.00 89.81 280 ARG A N 1
ATOM 2276 C CA . ARG A 1 280 ? 25.059 13.343 -15.695 1.00 89.81 280 ARG A CA 1
ATOM 2277 C C . ARG A 1 280 ? 24.396 11.982 -15.871 1.00 89.81 280 ARG A C 1
ATOM 2279 O O . ARG A 1 280 ? 23.510 11.813 -16.696 1.00 89.81 280 ARG A O 1
ATOM 2286 N N . ILE A 1 281 ? 24.785 11.017 -15.041 1.00 88.75 281 ILE A N 1
ATOM 2287 C CA . ILE A 1 281 ? 24.193 9.668 -15.033 1.00 88.75 281 ILE A CA 1
ATOM 2288 C C . ILE A 1 281 ? 22.646 9.683 -15.045 1.00 88.75 281 ILE A C 1
ATOM 2290 O O . ILE A 1 281 ? 22.080 8.936 -15.836 1.00 88.75 281 ILE A O 1
ATOM 2294 N N . PRO A 1 282 ? 21.938 10.522 -14.255 1.00 89.56 282 PRO A N 1
ATOM 2295 C CA . PRO A 1 282 ? 20.473 10.572 -14.295 1.00 89.56 282 PRO A CA 1
ATOM 2296 C C . PRO A 1 282 ? 19.888 11.052 -15.628 1.00 89.56 282 PRO A C 1
ATOM 2298 O O . PRO A 1 282 ? 18.747 10.727 -15.925 1.00 89.56 282 PRO A O 1
ATOM 2301 N N . ASN A 1 283 ? 20.664 11.789 -16.427 1.00 92.19 283 ASN A N 1
ATOM 2302 C CA . ASN A 1 283 ? 20.236 12.300 -17.726 1.00 92.19 283 ASN A CA 1
ATOM 2303 C C . ASN A 1 283 ? 20.284 11.220 -18.826 1.00 92.19 283 ASN A C 1
ATOM 2305 O O . ASN A 1 283 ? 19.874 11.493 -19.943 1.00 92.19 283 ASN A O 1
ATOM 2309 N N . ILE A 1 284 ? 20.781 10.006 -18.544 1.00 92.06 284 ILE A N 1
ATOM 2310 C CA . ILE A 1 284 ? 20.790 8.874 -19.486 1.00 92.06 284 ILE A CA 1
ATOM 2311 C C . ILE A 1 284 ? 19.619 7.949 -19.140 1.00 92.06 284 ILE A C 1
ATOM 2313 O O . ILE A 1 284 ? 19.692 7.149 -18.199 1.00 92.06 284 ILE A O 1
ATOM 2317 N N . ALA A 1 285 ? 18.530 8.041 -19.906 1.00 87.88 285 ALA A N 1
ATOM 2318 C CA . ALA A 1 285 ? 17.296 7.317 -19.622 1.00 87.88 285 ALA A CA 1
ATOM 2319 C C . ALA A 1 285 ? 16.593 6.850 -20.903 1.00 87.88 285 ALA A C 1
ATOM 2321 O O . ALA A 1 285 ? 16.421 7.595 -21.859 1.00 87.88 285 ALA A O 1
ATOM 2322 N N . GLY A 1 286 ? 16.158 5.586 -20.926 1.00 84.25 286 GLY A N 1
ATOM 2323 C CA . GLY A 1 286 ? 15.309 5.071 -22.007 1.00 84.25 286 GLY A CA 1
ATOM 2324 C C . GLY A 1 286 ? 15.944 5.065 -23.404 1.00 84.25 286 GLY A C 1
ATOM 2325 O O . GLY A 1 286 ? 15.207 5.042 -24.383 1.00 84.25 286 GLY A O 1
ATOM 2326 N N . GLY A 1 287 ? 17.277 5.080 -23.513 1.00 90.50 287 GLY A N 1
ATOM 2327 C CA . GLY A 1 287 ? 17.969 5.172 -24.804 1.00 90.50 287 GLY A CA 1
ATOM 2328 C C . GLY A 1 287 ? 18.164 6.603 -25.316 1.00 90.50 287 GLY A C 1
ATOM 2329 O O . GLY A 1 287 ? 18.689 6.772 -26.414 1.00 90.50 287 GLY A O 1
ATOM 2330 N N . MET A 1 288 ? 17.771 7.618 -24.541 1.00 93.62 288 MET A N 1
ATOM 2331 C CA . MET A 1 288 ? 17.810 9.036 -24.911 1.00 93.62 288 MET A CA 1
ATOM 2332 C C . MET A 1 288 ? 18.348 9.900 -23.761 1.00 93.62 288 MET A C 1
ATOM 2334 O O . MET A 1 288 ? 18.587 9.414 -22.648 1.00 93.62 288 MET A O 1
ATOM 2338 N N . ILE A 1 289 ? 18.539 11.189 -24.045 1.00 94.56 289 ILE A N 1
ATOM 2339 C CA . ILE A 1 289 ? 18.902 12.195 -23.051 1.00 94.56 289 ILE A CA 1
ATOM 2340 C C . ILE A 1 289 ? 17.647 12.802 -22.412 1.00 94.56 289 ILE A C 1
ATOM 2342 O O . ILE A 1 289 ? 16.742 13.272 -23.099 1.00 94.56 289 ILE A O 1
ATOM 2346 N N . ASP A 1 290 ? 17.616 12.799 -21.080 1.00 93.81 290 ASP A N 1
ATOM 2347 C CA . ASP A 1 290 ? 16.660 13.537 -20.254 1.00 93.81 290 ASP A CA 1
ATOM 2348 C C . ASP A 1 290 ? 17.329 14.822 -19.742 1.00 93.81 290 ASP A C 1
ATOM 2350 O O . ASP A 1 290 ? 18.210 14.780 -18.881 1.00 93.81 290 ASP A O 1
ATOM 2354 N N . ASP A 1 291 ? 16.924 15.973 -20.273 1.00 92.19 291 ASP A N 1
ATOM 2355 C CA . ASP A 1 291 ? 17.453 17.304 -19.950 1.00 92.19 291 ASP A CA 1
ATOM 2356 C C . ASP A 1 291 ? 16.610 18.071 -18.913 1.00 92.19 291 ASP A C 1
ATOM 2358 O O . ASP A 1 291 ? 16.842 19.260 -18.679 1.00 92.19 291 ASP A O 1
ATOM 2362 N N . SER A 1 292 ? 15.663 17.403 -18.245 1.00 92.56 292 SER A N 1
ATOM 2363 C CA . SER A 1 292 ? 14.806 18.035 -17.233 1.00 92.56 292 SER A CA 1
ATOM 2364 C C . SER A 1 292 ? 15.575 18.515 -15.991 1.00 92.56 292 SER A C 1
ATOM 2366 O O . SER A 1 292 ? 15.165 19.486 -15.352 1.00 92.56 292 SER A O 1
ATOM 2368 N N . ASP A 1 293 ? 16.715 17.885 -15.672 1.00 92.50 293 ASP A N 1
ATOM 2369 C CA . ASP A 1 293 ? 17.570 18.200 -14.516 1.00 92.50 293 ASP A CA 1
ATOM 2370 C C . ASP A 1 293 ? 19.059 18.330 -14.902 1.00 92.50 293 ASP A C 1
ATOM 2372 O O . ASP A 1 293 ? 19.880 17.420 -14.703 1.00 92.50 293 ASP A O 1
ATOM 2376 N N . LEU A 1 294 ? 19.423 19.493 -15.450 1.00 92.81 294 LEU A N 1
ATOM 2377 C CA . LEU A 1 294 ? 20.794 19.822 -15.852 1.00 92.81 294 LEU A CA 1
ATOM 2378 C C . LEU A 1 294 ? 21.560 20.621 -14.792 1.00 92.81 294 LEU A C 1
ATOM 2380 O O . LEU A 1 294 ? 21.011 21.457 -14.071 1.00 92.81 294 LEU A O 1
ATOM 2384 N N . LYS A 1 295 ? 22.878 20.401 -14.758 1.00 93.25 295 LYS A N 1
ATOM 2385 C CA . LYS A 1 295 ? 23.835 21.232 -14.019 1.00 93.25 295 LYS A CA 1
ATOM 2386 C C . LYS A 1 295 ? 24.801 21.912 -14.978 1.00 93.25 295 LYS A C 1
ATOM 2388 O O . LYS A 1 295 ? 24.963 21.471 -16.109 1.00 93.25 295 LYS A O 1
ATOM 2393 N N . TYR A 1 296 ? 25.446 22.970 -14.507 1.00 93.81 296 TYR A N 1
ATOM 2394 C CA . TYR A 1 296 ? 26.287 23.841 -15.316 1.00 93.81 296 TYR A CA 1
ATOM 2395 C C . TYR A 1 296 ? 27.648 24.044 -14.657 1.00 93.81 296 TYR A C 1
ATOM 2397 O O . TYR A 1 296 ? 27.765 24.009 -13.427 1.00 93.81 296 TYR A O 1
ATOM 2405 N N . ALA A 1 297 ? 28.674 24.252 -15.475 1.00 92.56 297 ALA A N 1
ATOM 2406 C CA . ALA A 1 297 ? 29.985 24.697 -15.021 1.00 92.56 297 ALA A CA 1
ATOM 2407 C C . ALA A 1 297 ? 30.655 25.567 -16.091 1.00 92.56 297 ALA A C 1
ATOM 2409 O O . ALA A 1 297 ? 30.304 25.521 -17.271 1.00 92.56 297 ALA A O 1
ATOM 2410 N N . LYS A 1 298 ? 31.630 26.379 -15.678 1.00 92.94 298 LYS A N 1
ATOM 2411 C CA . LYS A 1 298 ? 32.472 27.136 -16.610 1.00 92.94 298 LYS A CA 1
ATOM 2412 C C . LYS A 1 298 ? 33.550 26.221 -17.179 1.00 92.94 298 LYS A C 1
ATOM 2414 O O . LYS A 1 298 ? 34.199 25.507 -16.416 1.00 92.94 298 LYS A O 1
ATOM 2419 N N . PHE A 1 299 ? 33.753 26.292 -18.483 1.00 90.62 299 PHE A N 1
ATOM 2420 C CA . PHE A 1 299 ? 34.790 25.566 -19.204 1.00 90.62 299 PHE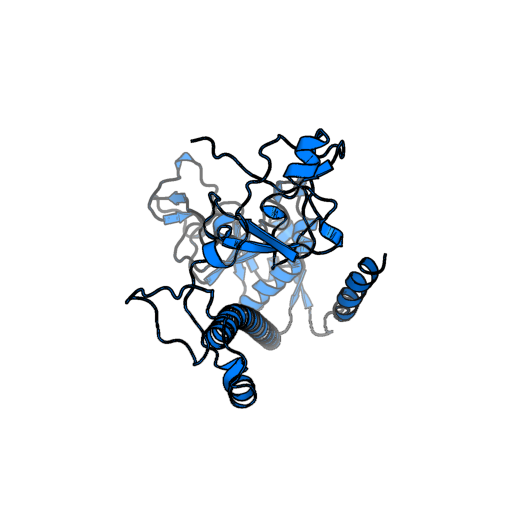 A CA 1
ATOM 2421 C C . PHE A 1 299 ? 35.545 26.543 -20.097 1.00 90.62 299 PHE A C 1
ATOM 2423 O O . PHE A 1 299 ? 34.947 27.521 -20.553 1.00 90.62 299 PHE A O 1
ATOM 2430 N N . ASP A 1 300 ? 36.833 26.302 -20.298 1.00 92.62 300 ASP A N 1
ATOM 2431 C CA . ASP A 1 300 ? 37.583 26.972 -21.359 1.00 92.62 300 ASP A CA 1
ATOM 2432 C C . ASP A 1 300 ? 37.297 26.329 -22.732 1.00 92.62 300 ASP A C 1
ATOM 2434 O O . ASP A 1 300 ? 36.552 25.350 -22.846 1.00 92.62 300 ASP A O 1
ATOM 2438 N N . GLU A 1 301 ? 37.829 26.926 -23.799 1.00 90.56 301 GLU A N 1
ATOM 2439 C CA . GLU A 1 301 ? 37.580 26.468 -25.170 1.00 90.56 301 GLU A CA 1
ATOM 2440 C C . GLU A 1 301 ? 38.131 25.057 -25.430 1.00 90.56 301 GLU A C 1
ATOM 2442 O O . GLU A 1 301 ? 37.493 24.269 -26.130 1.00 90.56 301 GLU A O 1
ATOM 2447 N N . GLU A 1 302 ? 39.266 24.700 -24.823 1.00 89.31 302 GLU A N 1
ATOM 2448 C CA . GLU A 1 302 ? 39.906 23.391 -24.986 1.00 89.31 302 GLU A CA 1
ATOM 2449 C C . GLU A 1 302 ? 39.097 22.282 -24.293 1.00 89.31 302 GLU A C 1
ATOM 2451 O O . GLU A 1 302 ? 38.858 21.214 -24.869 1.00 89.31 302 GLU A O 1
ATOM 2456 N N . GLU A 1 303 ? 38.590 22.552 -23.086 1.00 88.81 303 GLU A N 1
ATOM 2457 C CA . GLU A 1 303 ? 37.673 21.671 -22.367 1.00 88.81 303 GLU A CA 1
ATOM 2458 C C . GLU A 1 303 ? 36.365 21.471 -23.147 1.00 88.81 303 GLU A C 1
ATOM 2460 O O . GLU A 1 303 ? 35.885 20.341 -23.272 1.00 88.81 303 GLU A O 1
ATOM 2465 N N . ILE A 1 304 ? 35.781 22.544 -23.693 1.00 87.94 304 ILE A N 1
ATOM 2466 C CA . ILE A 1 304 ? 34.540 22.456 -24.481 1.00 87.94 304 ILE A CA 1
ATOM 2467 C C . ILE A 1 304 ? 34.747 21.568 -25.707 1.00 87.94 304 ILE A C 1
ATOM 2469 O O . ILE A 1 304 ? 33.922 20.692 -25.967 1.00 87.94 304 ILE A O 1
ATOM 2473 N N . LEU A 1 305 ? 35.847 21.756 -26.439 1.00 86.94 305 LEU A N 1
ATOM 2474 C CA . LEU A 1 305 ? 36.171 20.937 -27.606 1.00 86.94 305 LEU A CA 1
ATOM 2475 C C . LEU A 1 305 ? 36.356 19.462 -27.221 1.00 86.94 305 LEU A C 1
ATOM 2477 O O . LEU A 1 305 ? 35.803 18.580 -27.882 1.00 86.94 305 LEU A O 1
ATOM 2481 N N . SER A 1 306 ? 37.057 19.197 -26.116 1.00 86.44 306 SER A N 1
ATOM 2482 C CA . SER A 1 306 ? 37.374 17.843 -25.643 1.00 86.44 306 SER A CA 1
ATOM 2483 C C . SER A 1 306 ? 36.145 17.038 -25.201 1.00 86.44 306 SER A C 1
ATOM 2485 O O . SER A 1 306 ? 36.106 15.820 -25.395 1.00 86.44 306 SER A O 1
ATOM 2487 N N . TYR A 1 307 ? 35.135 17.702 -24.627 1.00 88.75 307 TYR A N 1
ATOM 2488 C CA . TYR A 1 307 ? 33.914 17.063 -24.111 1.00 88.75 307 TYR A CA 1
ATOM 2489 C C . TYR A 1 307 ? 32.671 17.296 -24.980 1.00 88.75 307 TYR A C 1
ATOM 2491 O O . TYR A 1 307 ? 31.565 16.952 -24.551 1.00 88.75 307 TYR A O 1
ATOM 2499 N N . SER A 1 308 ? 32.840 17.891 -26.162 1.00 89.25 308 SER A N 1
ATOM 2500 C CA . SER A 1 308 ? 31.749 18.114 -27.109 1.00 89.25 308 SER A CA 1
ATOM 2501 C C . SER A 1 308 ? 31.152 16.793 -27.593 1.00 89.25 308 SER A C 1
ATOM 2503 O O . SER A 1 308 ? 31.860 15.801 -27.781 1.00 89.25 308 SER A O 1
ATOM 2505 N N . LEU A 1 309 ? 29.835 16.800 -27.777 1.00 90.62 309 LEU A N 1
ATOM 2506 C CA . LEU A 1 309 ? 29.074 15.672 -28.293 1.00 90.62 309 LEU A CA 1
ATOM 2507 C C . LEU A 1 309 ? 28.684 15.924 -29.743 1.00 90.62 309 LEU A C 1
ATOM 2509 O O . LEU A 1 309 ? 28.331 17.044 -30.120 1.00 90.62 309 LEU A O 1
ATOM 2513 N N . LYS A 1 310 ? 28.708 14.864 -30.543 1.00 90.62 310 LYS A N 1
ATOM 2514 C CA . LYS A 1 310 ? 28.233 14.858 -31.922 1.00 90.62 310 LYS A CA 1
ATOM 2515 C C . LYS A 1 310 ? 26.960 14.037 -32.028 1.00 90.62 310 LYS A C 1
ATOM 2517 O O . LYS A 1 310 ? 26.763 13.054 -31.319 1.00 90.62 310 LYS A O 1
ATOM 2522 N N . GLU A 1 311 ? 26.090 14.440 -32.945 1.00 93.81 311 GLU A N 1
ATOM 2523 C CA . GLU A 1 311 ? 24.928 13.634 -33.301 1.00 93.81 311 GLU A CA 1
ATOM 2524 C C . GLU A 1 311 ? 25.381 12.235 -33.750 1.00 93.81 311 GLU A C 1
ATOM 2526 O O . GLU A 1 311 ? 26.290 12.104 -34.569 1.00 93.81 311 GLU A O 1
ATOM 2531 N N . GLY A 1 312 ? 24.756 11.201 -33.187 1.00 90.56 312 GLY A N 1
ATOM 2532 C CA . GLY A 1 312 ? 25.127 9.802 -33.395 1.00 90.56 312 GLY A CA 1
ATOM 2533 C C . GLY A 1 312 ? 26.073 9.223 -32.339 1.00 90.56 312 GLY A C 1
ATOM 2534 O O . GLY A 1 312 ? 26.194 7.999 -32.274 1.00 90.56 312 GLY A O 1
ATOM 2535 N N . ASP A 1 313 ? 26.683 10.046 -31.476 1.00 91.00 313 ASP A N 1
ATOM 2536 C CA . ASP A 1 313 ? 27.475 9.540 -30.351 1.00 91.00 313 ASP A CA 1
ATOM 2537 C C . ASP A 1 313 ? 26.610 8.663 -29.430 1.00 91.00 313 ASP A C 1
ATOM 2539 O O . ASP A 1 313 ? 25.427 8.933 -29.201 1.00 91.00 313 ASP A O 1
ATOM 2543 N N . ILE A 1 314 ? 27.210 7.616 -28.857 1.00 91.50 314 ILE A N 1
ATOM 2544 C CA . ILE A 1 314 ? 26.561 6.761 -27.858 1.00 91.50 314 ILE A CA 1
ATOM 2545 C C . ILE A 1 314 ? 27.198 7.027 -26.500 1.00 91.50 314 ILE A C 1
ATOM 2547 O O . ILE A 1 314 ? 28.362 6.705 -26.264 1.00 91.50 314 ILE A O 1
ATOM 2551 N N . LEU A 1 315 ? 26.407 7.560 -25.572 1.00 91.31 315 LEU A N 1
ATOM 2552 C CA . LEU A 1 315 ? 26.803 7.657 -24.173 1.00 91.31 315 LEU A CA 1
ATOM 2553 C C . LEU A 1 315 ? 26.434 6.381 -23.437 1.00 91.31 315 LEU A C 1
ATOM 2555 O O . LEU A 1 315 ? 25.333 5.866 -23.607 1.00 91.31 315 LEU A O 1
ATOM 2559 N N . THR A 1 316 ? 27.328 5.902 -22.571 1.00 90.06 316 THR A N 1
ATOM 2560 C CA . THR A 1 316 ? 27.072 4.740 -21.714 1.00 90.06 316 THR A CA 1
ATOM 2561 C C . THR A 1 316 ? 27.559 4.955 -20.285 1.00 90.06 316 THR A C 1
ATOM 2563 O O . THR A 1 316 ? 28.585 5.594 -20.033 1.00 90.06 316 THR A O 1
ATOM 2566 N N . ILE A 1 317 ? 26.820 4.415 -19.316 1.00 89.06 317 ILE A N 1
ATOM 2567 C CA . ILE A 1 317 ? 27.176 4.487 -17.899 1.00 89.06 317 ILE A CA 1
ATOM 2568 C C . ILE A 1 317 ? 28.157 3.361 -17.574 1.00 89.06 317 ILE A C 1
ATOM 2570 O O . ILE A 1 317 ? 27.770 2.221 -17.326 1.00 89.06 317 ILE A O 1
ATOM 2574 N N . ARG A 1 318 ? 29.448 3.698 -17.527 1.00 83.88 318 ARG A N 1
ATOM 2575 C CA . ARG A 1 318 ? 30.526 2.730 -17.265 1.00 83.88 318 ARG A CA 1
ATOM 2576 C C . ARG A 1 318 ? 30.538 2.181 -15.834 1.00 83.88 318 ARG A C 1
ATOM 2578 O O . ARG A 1 318 ? 30.844 1.016 -15.622 1.00 83.88 318 ARG A O 1
ATOM 2585 N N . SER A 1 319 ? 30.280 3.030 -14.840 1.00 77.44 319 SER A N 1
ATOM 2586 C CA . SER A 1 319 ? 30.397 2.659 -13.424 1.00 77.44 319 SER A CA 1
ATOM 2587 C C . SER A 1 319 ? 29.446 3.464 -12.548 1.00 77.44 319 SER A C 1
ATOM 2589 O O . SER A 1 319 ? 29.381 4.691 -12.656 1.00 77.44 319 SER A O 1
ATOM 2591 N N . ASN A 1 320 ? 28.745 2.781 -11.646 1.00 79.69 320 ASN A N 1
ATOM 2592 C CA . ASN A 1 320 ? 27.866 3.369 -10.643 1.00 79.69 320 ASN A CA 1
ATOM 2593 C C . ASN A 1 320 ? 27.780 2.434 -9.423 1.00 79.69 320 ASN A C 1
ATOM 2595 O O . ASN A 1 320 ? 28.004 1.235 -9.562 1.00 79.69 320 ASN A O 1
ATOM 2599 N N . GLY A 1 321 ? 27.449 2.967 -8.243 1.00 75.12 321 GLY A N 1
ATOM 2600 C CA . GLY A 1 321 ? 27.202 2.149 -7.048 1.00 75.12 321 GLY A CA 1
ATOM 2601 C C . GLY A 1 321 ? 25.937 1.283 -7.143 1.00 75.12 321 GLY A C 1
ATOM 2602 O O . GLY A 1 321 ? 25.806 0.316 -6.404 1.00 75.12 321 GLY A O 1
ATOM 2603 N N . SER A 1 322 ? 25.018 1.603 -8.060 1.00 79.62 322 SER A N 1
ATOM 2604 C CA . SER A 1 322 ? 23.850 0.784 -8.388 1.00 79.62 322 SER A CA 1
ATOM 2605 C C . SER A 1 322 ? 24.098 -0.023 -9.663 1.00 79.62 322 SER A C 1
ATOM 2607 O O . SER A 1 322 ? 24.334 0.549 -10.731 1.00 79.62 322 SER A O 1
ATOM 2609 N N . VAL A 1 323 ? 23.992 -1.350 -9.552 1.00 78.81 323 VAL A N 1
ATOM 2610 C CA . VAL A 1 323 ? 24.129 -2.298 -10.674 1.00 78.81 323 VAL A CA 1
ATOM 2611 C C . VAL A 1 323 ? 23.102 -2.013 -11.776 1.00 78.81 323 VAL A C 1
ATOM 2613 O O . VAL A 1 323 ? 23.433 -2.103 -12.952 1.00 78.81 323 VAL A O 1
ATOM 2616 N N . ASP A 1 324 ? 21.899 -1.561 -11.412 1.00 80.25 324 ASP A N 1
ATOM 2617 C CA . ASP A 1 324 ? 20.806 -1.272 -12.353 1.00 80.25 324 ASP A CA 1
ATOM 2618 C C . ASP A 1 324 ? 21.073 -0.075 -13.281 1.00 80.25 324 ASP A C 1
ATOM 2620 O O . ASP A 1 324 ? 20.330 0.153 -14.241 1.00 80.25 324 ASP A O 1
ATOM 2624 N N . LEU A 1 325 ? 22.091 0.740 -12.983 1.00 81.50 325 LEU A N 1
ATOM 2625 C CA . LEU A 1 325 ? 22.463 1.901 -13.794 1.00 81.50 325 LEU A CA 1
ATOM 2626 C C . LEU A 1 325 ? 23.631 1.622 -14.739 1.00 81.50 325 LEU A C 1
ATOM 2628 O O . LEU A 1 325 ? 23.761 2.320 -15.742 1.00 81.50 325 LEU A O 1
ATOM 2632 N N . VAL A 1 326 ? 24.474 0.635 -14.434 1.00 87.00 326 VAL A N 1
ATOM 2633 C CA . VAL A 1 326 ? 25.650 0.307 -15.249 1.00 87.00 326 VAL A CA 1
ATOM 2634 C C . VAL A 1 326 ? 25.207 -0.277 -16.595 1.00 87.00 326 VAL A C 1
ATOM 2636 O O . VAL A 1 326 ? 24.290 -1.090 -16.660 1.00 87.00 326 VAL A O 1
ATOM 2639 N N . GLY A 1 327 ? 25.839 0.165 -17.684 1.00 85.62 327 GLY A N 1
ATOM 2640 C CA . GLY A 1 327 ? 25.561 -0.300 -19.046 1.00 85.62 327 GLY A CA 1
ATOM 2641 C C . GLY A 1 327 ? 24.337 0.329 -19.716 1.00 85.62 327 GLY A C 1
ATOM 2642 O O . GLY A 1 327 ? 24.067 0.037 -20.878 1.00 85.62 327 GLY A O 1
ATOM 2643 N N . LYS A 1 328 ? 23.598 1.216 -19.036 1.00 89.81 328 LYS A N 1
ATOM 2644 C CA . LYS A 1 328 ? 22.570 2.037 -19.694 1.00 89.81 328 LYS A CA 1
ATOM 2645 C C . LYS A 1 328 ? 23.213 2.961 -20.721 1.00 89.81 328 LYS A C 1
ATOM 2647 O O . LYS A 1 328 ? 24.250 3.562 -20.436 1.00 89.81 328 LYS A O 1
ATOM 2652 N N . CYS A 1 329 ? 22.552 3.112 -21.866 1.00 92.69 329 CYS A N 1
ATOM 2653 C CA . CYS A 1 329 ? 23.043 3.919 -22.976 1.00 92.69 329 CYS A CA 1
ATOM 2654 C C . CYS A 1 329 ? 22.011 4.945 -23.452 1.00 92.69 329 CYS A C 1
ATOM 2656 O O . CYS A 1 329 ? 20.811 4.771 -23.226 1.00 92.69 329 CYS A O 1
ATOM 2658 N N . ALA A 1 330 ? 22.488 5.976 -24.146 1.00 94.38 330 ALA A N 1
ATOM 2659 C CA . ALA A 1 330 ? 21.675 6.916 -24.905 1.00 94.38 330 ALA A CA 1
ATOM 2660 C C . ALA A 1 330 ? 22.370 7.304 -26.213 1.00 94.38 330 ALA A C 1
ATOM 2662 O O . ALA A 1 330 ? 23.593 7.432 -26.239 1.00 94.38 330 ALA A O 1
ATOM 2663 N N . ILE A 1 331 ? 21.582 7.494 -27.271 1.00 94.62 331 ILE A N 1
ATOM 2664 C CA . ILE A 1 331 ? 22.061 8.051 -28.540 1.00 94.62 331 ILE A CA 1
ATOM 2665 C C . ILE A 1 331 ? 21.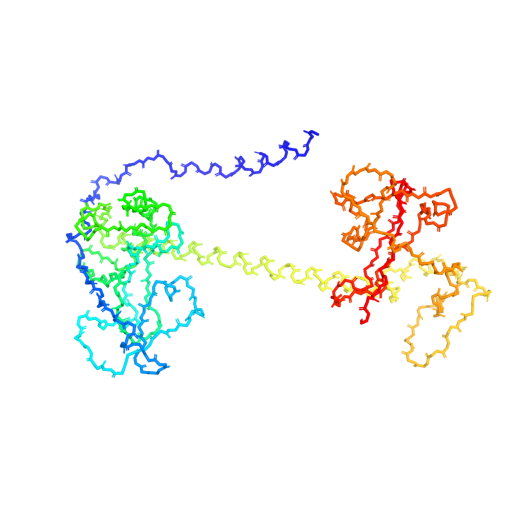913 9.571 -28.479 1.00 94.62 331 ILE A C 1
ATOM 2667 O O . ILE A 1 331 ? 20.843 10.073 -28.131 1.00 94.62 331 ILE A O 1
ATOM 2671 N N . ILE A 1 332 ? 22.980 10.289 -28.820 1.00 94.31 332 ILE A N 1
ATOM 2672 C CA . ILE A 1 332 ? 22.998 11.746 -28.917 1.00 94.31 332 ILE A CA 1
ATOM 2673 C C . ILE A 1 332 ? 22.307 12.173 -30.205 1.00 94.31 332 ILE A C 1
ATOM 2675 O O . ILE A 1 332 ? 22.675 11.754 -31.303 1.00 94.31 332 ILE A O 1
ATOM 2679 N N . THR A 1 333 ? 21.308 13.036 -30.068 1.00 94.31 333 THR A N 1
ATOM 2680 C CA . THR A 1 333 ? 20.620 13.673 -31.190 1.00 94.31 333 THR A CA 1
ATOM 2681 C C . THR A 1 333 ? 21.156 15.083 -31.415 1.00 94.31 333 THR A C 1
ATOM 2683 O O . THR A 1 333 ? 21.862 15.638 -30.572 1.00 94.31 333 THR A O 1
ATOM 2686 N N . LYS A 1 334 ? 20.752 15.728 -32.513 1.00 93.62 334 LYS A N 1
ATOM 2687 C CA . LYS A 1 334 ? 21.061 17.143 -32.772 1.00 93.62 334 LYS A CA 1
ATOM 2688 C C . LYS A 1 334 ? 20.687 18.097 -31.623 1.00 93.62 334 LYS A C 1
ATOM 2690 O O . LYS A 1 334 ? 21.290 19.154 -31.496 1.00 93.62 334 LYS A O 1
ATOM 2695 N N . ARG A 1 335 ? 19.696 17.754 -30.788 1.00 92.38 335 ARG A N 1
ATOM 2696 C CA . ARG A 1 335 ? 19.310 18.568 -29.618 1.00 92.38 335 ARG A CA 1
ATOM 2697 C C . ARG A 1 335 ? 20.370 18.543 -28.516 1.00 92.38 335 ARG A C 1
ATOM 2699 O O . ARG A 1 335 ? 20.490 19.494 -27.753 1.00 92.38 335 ARG A O 1
ATOM 2706 N N . ASP A 1 336 ? 21.122 17.454 -28.435 1.00 92.44 336 ASP A N 1
ATOM 2707 C CA . ASP A 1 336 ? 21.975 17.140 -27.293 1.00 92.44 336 ASP A CA 1
ATOM 2708 C C . ASP A 1 336 ? 23.421 17.623 -27.492 1.00 92.44 336 ASP A C 1
ATOM 2710 O O . ASP A 1 336 ? 24.200 17.662 -26.540 1.00 92.44 336 ASP A O 1
ATOM 2714 N N . THR A 1 337 ? 23.781 18.043 -28.713 1.00 91.06 337 THR A N 1
ATOM 2715 C CA . THR A 1 337 ? 25.134 18.512 -29.076 1.00 91.06 337 THR A CA 1
ATOM 2716 C C . THR A 1 337 ? 25.534 19.809 -28.371 1.00 91.06 337 THR A C 1
ATOM 2718 O O . THR A 1 337 ? 26.711 20.161 -28.322 1.00 91.06 337 THR A O 1
ATOM 2721 N N . ASP A 1 338 ? 24.565 20.526 -27.799 1.00 89.12 338 ASP A N 1
ATOM 2722 C CA . ASP A 1 338 ? 24.812 21.719 -26.990 1.00 89.12 338 ASP A CA 1
ATOM 2723 C C . ASP A 1 338 ? 25.255 21.408 -25.553 1.00 89.12 338 ASP A C 1
ATOM 2725 O O . ASP A 1 338 ? 25.635 22.333 -24.822 1.00 89.12 338 ASP A O 1
ATOM 2729 N N . TYR A 1 339 ? 25.233 20.142 -25.138 1.00 90.69 339 TYR A N 1
ATOM 2730 C CA . TYR A 1 339 ? 25.653 19.707 -23.811 1.00 90.69 339 TYR A CA 1
ATOM 2731 C C . TYR A 1 339 ? 27.070 19.128 -23.815 1.00 90.69 339 TYR A C 1
ATOM 2733 O O . TYR A 1 339 ? 27.564 18.628 -24.822 1.00 90.69 339 TYR A O 1
ATOM 2741 N N . LEU A 1 340 ? 27.720 19.174 -22.652 1.00 87.19 340 LEU A N 1
ATOM 2742 C CA . LEU A 1 340 ? 28.963 18.445 -22.392 1.00 87.19 340 LEU A CA 1
ATOM 2743 C C . LEU A 1 340 ? 28.671 17.186 -21.579 1.00 87.19 340 LEU A C 1
ATOM 2745 O O . LEU A 1 340 ? 27.681 17.124 -20.848 1.00 87.19 340 LEU A O 1
ATOM 2749 N N . TRP A 1 341 ? 29.542 16.185 -21.665 1.00 81.31 341 TRP A N 1
ATOM 2750 C CA . TRP A 1 341 ? 29.275 14.875 -21.071 1.00 81.31 341 TRP A CA 1
ATOM 2751 C C . TRP A 1 341 ? 30.125 14.552 -19.819 1.00 81.31 341 TRP A C 1
ATOM 2753 O O . TRP A 1 341 ? 31.231 15.076 -19.650 1.00 81.31 341 TRP A O 1
ATOM 2763 N N . PRO A 1 342 ? 29.629 13.688 -18.909 1.00 65.25 342 PRO A N 1
ATOM 2764 C CA . PRO A 1 342 ? 30.214 13.497 -17.579 1.00 65.25 342 PRO A CA 1
ATOM 2765 C C . PRO A 1 342 ? 31.252 12.374 -17.467 1.00 65.25 342 PRO A C 1
ATOM 2767 O O . PRO A 1 342 ? 31.117 11.307 -18.053 1.00 65.25 342 PRO A O 1
ATOM 2770 N N . PHE A 1 343 ? 32.183 12.534 -16.525 1.00 54.31 343 PHE A N 1
ATOM 2771 C CA . PHE A 1 343 ? 32.881 11.439 -15.848 1.00 54.31 343 PHE A CA 1
ATOM 2772 C C . PHE A 1 343 ? 32.841 11.665 -14.339 1.00 54.31 343 PHE A C 1
ATOM 2774 O O . PHE A 1 343 ? 33.106 12.758 -13.851 1.00 54.31 343 PHE A O 1
ATOM 2781 N N . ARG A 1 344 ? 32.571 10.623 -13.553 1.00 43.97 344 ARG A N 1
ATOM 2782 C CA . ARG A 1 344 ? 32.742 10.697 -12.099 1.00 43.97 344 ARG A CA 1
ATOM 2783 C C . ARG A 1 344 ? 33.927 9.831 -11.703 1.00 43.97 344 ARG A C 1
ATOM 2785 O O . ARG A 1 344 ? 33.869 8.612 -11.832 1.00 43.97 344 ARG A O 1
ATOM 2792 N N . LYS A 1 345 ? 34.988 10.458 -11.193 1.00 41.22 345 LYS A N 1
ATOM 2793 C CA . LYS A 1 345 ? 36.056 9.746 -10.485 1.00 41.22 345 LYS A CA 1
ATOM 2794 C C . LYS A 1 345 ? 35.440 9.230 -9.180 1.00 41.22 345 LYS A C 1
ATOM 2796 O O . LYS A 1 345 ? 34.949 10.033 -8.387 1.00 41.22 345 LYS A O 1
ATOM 2801 N N . ASN A 1 346 ? 35.388 7.914 -8.981 1.00 37.34 346 ASN A N 1
ATOM 2802 C CA . ASN A 1 346 ? 35.023 7.367 -7.675 1.00 37.34 346 ASN A CA 1
ATOM 2803 C C . ASN A 1 346 ? 36.110 7.788 -6.676 1.00 37.34 346 ASN A C 1
ATOM 2805 O O . ASN A 1 346 ? 37.297 7.608 -6.948 1.00 37.34 346 ASN A O 1
ATOM 2809 N N . HIS A 1 347 ? 35.713 8.388 -5.555 1.00 37.12 347 HIS A N 1
ATOM 2810 C CA . HIS A 1 347 ? 36.575 8.441 -4.380 1.00 37.12 347 HIS A CA 1
ATOM 2811 C C . HIS A 1 347 ? 36.544 7.039 -3.774 1.00 37.12 347 HIS A C 1
ATOM 2813 O O . HIS A 1 347 ? 35.456 6.531 -3.494 1.00 37.12 347 HIS A O 1
ATOM 2819 N N . GLY A 1 348 ? 37.714 6.397 -3.747 1.00 31.48 348 GLY A N 1
ATOM 2820 C CA . GLY A 1 348 ? 37.927 5.131 -3.050 1.00 31.48 348 GLY A CA 1
ATOM 2821 C C . GLY A 1 348 ? 37.917 5.315 -1.545 1.00 31.48 348 GLY A C 1
ATOM 2822 O O . GLY A 1 348 ? 38.134 6.468 -1.100 1.00 31.48 348 GLY A O 1
#

Foldseek 3Di:
DVVVVVVVVVVVVPPPVPDDDPDDPPQKDKDFQLVFKDWQFFDADDPVQWDQDAAWEDDLCVQQPVPDDTTHGNDDDDPSQKDAQQWWKFQFKWAQPRRTAIGGDHPGIHGYHGRMIGMGGPCVFDDPLLVRVQRVVCSVVSSVPFDDDNTMTGDDPVNNRRDIGIGDPHVVSVVVSVVVVVVVVVVVVVVVVVVVVVVVVVVVVVVVVVCVQLCVVCVVVCVVVVVPADDPPFDADDDPPDDDHPPRDGHHDVPSVDPDDAAFDQDDWAPPPPAAWEADLVLQPDQAGDPPDITHDHDDPVNCVRQFDDQQDKDFACDDPDPVSHGRIHGDHPVRRSYGYHDHDDDD

Nearest PDB structures (foldseek):
  2y7h-assembly1_A  TM=5.750E-01  e=7.934E-11  Escherichia coli
  7vru-assembly1_C  TM=4.380E-01  e=9.299E-12  Aquipseudomonas alcaligenes
  7vs4-assembly1_C  TM=4.423E-01  e=1.556E-10  Aquipseudomonas alcaligenes
  1yf2-assembly2_B  TM=4.213E-01  e=2.248E-10  Methanocaldococcus jannaschii DSM 2661
  1ydx-assembly1_A  TM=4.558E-01  e=5.775E-09  Mycoplasmoides genitalium

Secondary structure (DSSP, 8-state):
--HHHHHHHHHGGG----S------TTPEEEEHHHHEEEEEPB---GGG-BSSSEEEE-HHHHH-TTPPPEEE-S---GGGEE-TT-EEEE-EESTTTT-EEEE--S-SEEEBTTEEEEEE-TTT--HHHHHHHHHHTHHHHHHH-EEETTEEE--HHHHHH-EEEE--HHHHHHHHHHHHHHHHHHHHHHHHHHHHHHHHHHHHHHHHHHHHTTSTTHHHHHH-TT----TTSPPP--TTSPP--TT-----GGGS-S-----B----BSS--SEEE--GGGEETBEE--SS-EEE---HHHHHHHB--TT-EEE----SSGGGTT-EEEPPTTGGGSB-B--PPP-